Protein AF-E9D048-F1 (afdb_monomer_lite)

InterPro domains:
  IPR007528 RINT-1/Tip20 [PTHR13520] (5-234)

pLDDT: mean 80.06, std 15.04, range [32.5, 95.5]

Foldseek 3Di:
DDDDDDDDPPPCPDDPVVLVVVQDDDPVSVVVVVVVVVVVVVVVVVVVVVVVVVVVVVVVVVVVVVVVVVVVVVVVVVVVVVVVVVVVVVCVVVPPCVVVVVVVVVVVVVVVVVVVVVVVVLVVLVVVLVVLLVVLLVCLQPPVPVSLVSLVVLVVSLVVVVVVCVVVVNPPPPSSVVSVVSSVVSLVVNLVSLVVQLVVLCVVQVPPDPSGDDDPVSVVSNVVSVVSNVSSPDD

Sequence (235 aa):
MARRVTPGRRSTTPSMTEYLNENIQTVADLQSLDSLLESLQKQQELQKQQLREAEEILSKATEASKQHTETVRRRAEAFNEQQNDIDRRLVEVTQSKSSDEATRKFEASMEKLGRLEIAKGYMELLGRVNRISEDTLSVIQWSPNDALSLYSEVRALASSLVSVQVAAEGAAPHLIDYTTKLVGSLKDALQKEYSGKLRAVLEKMKWPSKELQVDDALVRQWADWFELLLRLQEP

Structure (mmCIF, N/CA/C/O backbone):
data_AF-E9D048-F1
#
_entry.id   AF-E9D048-F1
#
loop_
_atom_site.group_PDB
_atom_site.id
_atom_site.type_symbol
_atom_site.label_atom_id
_atom_site.label_alt_id
_atom_site.label_comp_id
_atom_site.label_asym_id
_atom_site.label_entity_id
_atom_site.label_seq_id
_atom_site.pdbx_PDB_ins_code
_atom_site.Cartn_x
_atom_site.Cartn_y
_atom_site.Cartn_z
_atom_site.occupancy
_atom_site.B_iso_or_equiv
_atom_site.auth_seq_id
_atom_site.auth_comp_id
_atom_site.auth_asym_id
_atom_site.auth_atom_id
_atom_site.pdbx_PDB_model_num
ATOM 1 N N . MET A 1 1 ? -55.241 -15.392 53.937 1.00 41.81 1 MET A N 1
ATOM 2 C CA . MET A 1 1 ? -55.621 -16.618 54.673 1.00 41.81 1 MET A CA 1
ATOM 3 C C . MET A 1 1 ? -54.980 -16.572 56.051 1.00 41.81 1 MET A C 1
ATOM 5 O O . MET A 1 1 ? -53.766 -16.663 56.159 1.00 41.81 1 MET A O 1
ATOM 9 N N . ALA A 1 2 ? -55.780 -16.295 57.082 1.00 37.22 2 ALA A N 1
ATOM 10 C CA . ALA A 1 2 ? -55.317 -16.036 58.442 1.00 37.22 2 ALA A CA 1
ATOM 11 C C . ALA A 1 2 ? -55.192 -17.344 59.236 1.00 37.22 2 ALA A C 1
ATOM 13 O O . ALA A 1 2 ? -56.187 -18.028 59.460 1.00 37.22 2 ALA A O 1
ATOM 14 N N . ARG A 1 3 ? -53.981 -17.679 59.691 1.00 32.84 3 ARG A N 1
ATOM 15 C CA . ARG A 1 3 ? -53.733 -18.800 60.605 1.00 32.84 3 ARG A CA 1
ATOM 16 C C . ARG A 1 3 ? -53.562 -18.227 62.014 1.00 32.84 3 ARG A C 1
ATOM 18 O O . ARG A 1 3 ? -52.459 -17.876 62.417 1.00 32.84 3 ARG A O 1
ATOM 25 N N . ARG A 1 4 ? -54.672 -18.062 62.744 1.00 32.50 4 ARG A N 1
ATOM 26 C CA . ARG A 1 4 ? -54.626 -17.764 64.184 1.00 32.50 4 ARG A CA 1
ATOM 27 C C . ARG A 1 4 ? -54.166 -19.027 64.905 1.00 32.50 4 ARG A C 1
ATOM 29 O O . ARG A 1 4 ? -54.938 -19.961 65.079 1.00 32.50 4 ARG A O 1
ATOM 36 N N . VAL A 1 5 ? -52.897 -19.050 65.290 1.00 38.25 5 VAL A N 1
ATOM 37 C CA . VAL A 1 5 ? -52.378 -19.981 66.290 1.00 38.25 5 VAL A CA 1
ATOM 38 C C . VAL A 1 5 ? -52.682 -19.356 67.647 1.00 38.25 5 VAL A C 1
ATOM 40 O O . VAL A 1 5 ? -52.004 -18.432 68.081 1.00 38.25 5 VAL A O 1
ATOM 43 N N . THR A 1 6 ? -53.753 -19.804 68.291 1.00 38.25 6 THR A N 1
ATOM 44 C CA . THR A 1 6 ? -53.982 -19.576 69.721 1.00 38.25 6 THR A CA 1
ATOM 45 C C . THR A 1 6 ? -53.236 -20.661 70.494 1.00 38.25 6 THR A C 1
ATOM 47 O O . THR A 1 6 ? -53.635 -21.824 70.387 1.00 38.25 6 THR A O 1
ATOM 50 N N . PRO A 1 7 ? -52.180 -20.355 71.268 1.00 39.16 7 PRO A N 1
ATOM 51 C CA . PRO A 1 7 ? -51.657 -21.323 72.213 1.00 39.16 7 PRO A CA 1
ATOM 52 C C . PRO A 1 7 ? -52.635 -21.408 73.389 1.00 39.16 7 PRO A C 1
ATOM 54 O O . PRO A 1 7 ? -53.020 -20.400 73.986 1.00 39.16 7 PRO A O 1
ATOM 57 N N . GLY A 1 8 ? -53.092 -22.627 73.665 1.00 38.09 8 GLY A N 1
ATOM 58 C CA . GLY A 1 8 ? -54.022 -22.924 74.740 1.00 38.09 8 GLY A CA 1
ATOM 59 C C . GLY A 1 8 ? -53.445 -22.538 76.096 1.00 38.09 8 GLY A C 1
ATOM 60 O O . GLY A 1 8 ? -52.510 -23.162 76.587 1.00 38.09 8 GLY A O 1
ATOM 61 N N . ARG A 1 9 ? -54.061 -21.550 76.746 1.00 38.31 9 ARG A N 1
ATOM 62 C CA . ARG A 1 9 ? -54.001 -21.432 78.201 1.00 38.31 9 ARG A CA 1
ATOM 63 C C . ARG A 1 9 ? -54.952 -22.470 78.789 1.00 38.31 9 ARG A C 1
ATOM 65 O O . ARG A 1 9 ? -56.149 -22.231 78.897 1.00 38.31 9 ARG A O 1
ATOM 72 N N . ARG A 1 10 ? -54.412 -23.618 79.187 1.00 41.09 10 ARG A N 1
ATOM 73 C CA . ARG A 1 10 ? -54.933 -24.346 80.348 1.00 41.09 10 ARG A CA 1
ATOM 74 C C . ARG A 1 10 ? -53.932 -24.176 81.478 1.00 41.09 10 ARG A C 1
ATOM 76 O O . ARG A 1 10 ? -53.157 -25.071 81.778 1.00 41.09 10 ARG A O 1
ATOM 83 N N . SER A 1 11 ? -53.943 -23.002 82.094 1.00 40.75 11 SER A N 1
ATOM 84 C CA . SER A 1 11 ? -53.551 -22.898 83.494 1.00 40.75 11 SER A CA 1
ATOM 85 C C . SER A 1 11 ? -54.755 -23.364 84.312 1.00 40.75 11 SER A C 1
ATOM 87 O O . SER A 1 11 ? -55.519 -22.549 84.819 1.00 40.75 11 SER A O 1
ATOM 89 N N . THR A 1 12 ? -54.994 -24.676 84.359 1.00 47.91 12 THR A N 1
ATOM 90 C CA . THR A 1 12 ? -55.884 -25.277 85.360 1.00 47.91 12 THR A CA 1
ATOM 91 C C . THR A 1 12 ? -55.147 -25.229 86.688 1.00 47.91 12 THR A C 1
ATOM 93 O O . THR A 1 12 ? -54.543 -26.202 87.124 1.00 47.91 12 THR A O 1
ATOM 96 N N . THR A 1 13 ? -55.129 -24.051 87.301 1.00 47.25 13 THR A N 1
ATOM 97 C CA . THR A 1 13 ? -54.975 -23.970 88.746 1.00 47.25 13 THR A CA 1
ATOM 98 C C . THR A 1 13 ? -56.319 -24.413 89.323 1.00 47.25 13 THR A C 1
ATOM 100 O O . THR A 1 13 ? -57.320 -23.772 88.984 1.00 47.25 13 THR A O 1
ATOM 103 N N . PRO A 1 14 ? -56.389 -25.510 90.099 1.00 55.41 14 PRO A N 1
ATOM 104 C CA . PRO A 1 14 ? -57.634 -25.916 90.7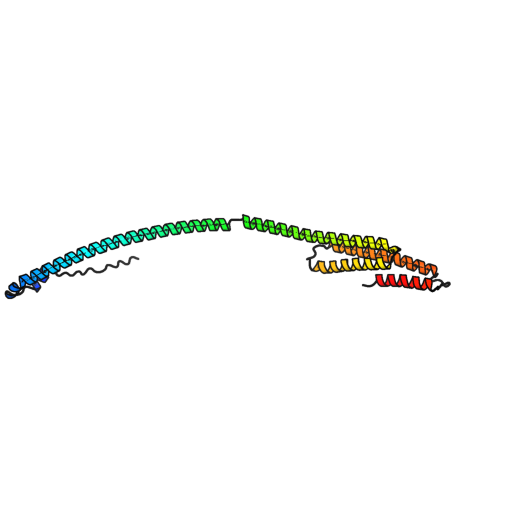46 1.00 55.41 14 PRO A CA 1
ATOM 105 C C . PRO A 1 14 ? -58.194 -24.734 91.539 1.00 55.41 14 PRO A C 1
ATOM 107 O O . PRO A 1 14 ? -57.430 -23.950 92.115 1.00 55.41 14 PRO A O 1
ATOM 110 N N . SER A 1 15 ? -59.517 -24.557 91.513 1.00 61.22 15 SER A N 1
ATOM 111 C CA . SER A 1 15 ? -60.141 -23.492 92.291 1.00 61.22 15 SER A CA 1
ATOM 112 C C . SER A 1 15 ? -59.821 -23.716 93.772 1.00 61.22 15 SER A C 1
ATOM 114 O O . SER A 1 15 ? -59.747 -24.856 94.229 1.00 61.22 15 SER A O 1
ATOM 116 N N . MET A 1 16 ? -59.608 -22.634 94.528 1.00 56.59 16 MET A N 1
ATOM 117 C CA . MET A 1 16 ? -59.277 -22.687 95.963 1.00 56.59 16 MET A CA 1
ATOM 118 C C . MET A 1 16 ? -60.220 -23.626 96.729 1.00 56.59 16 MET A C 1
ATOM 120 O O . MET A 1 16 ? -59.802 -24.366 97.611 1.00 56.59 16 MET A O 1
ATOM 124 N N . THR A 1 17 ? -61.491 -23.624 96.336 1.00 56.91 17 THR A N 1
ATOM 125 C CA . THR A 1 17 ? -62.544 -24.478 96.873 1.00 56.91 17 THR A CA 1
ATOM 126 C C . THR A 1 17 ? -62.340 -25.962 96.582 1.00 56.91 17 THR A C 1
ATOM 128 O O . THR A 1 17 ? -62.578 -26.764 97.474 1.00 56.91 17 THR A O 1
ATOM 131 N N . GLU A 1 18 ? -61.865 -26.349 95.397 1.00 62.84 18 GLU A N 1
ATOM 132 C CA . GLU A 1 18 ? -61.579 -27.759 95.083 1.00 62.84 18 GLU A CA 1
ATOM 133 C C . GLU A 1 18 ? -60.325 -28.259 95.793 1.00 62.84 18 GLU A C 1
ATOM 135 O O . GLU A 1 18 ? -60.359 -29.330 96.388 1.00 62.84 18 GLU A O 1
ATOM 140 N N . TYR A 1 19 ? -59.251 -27.464 95.828 1.00 64.50 19 TYR A N 1
ATOM 141 C CA . TYR A 1 19 ? -58.014 -27.874 96.501 1.00 64.50 19 TYR A CA 1
ATOM 142 C C . TYR A 1 19 ? -58.199 -28.024 98.019 1.00 64.50 19 TYR A C 1
ATOM 144 O O . TYR A 1 19 ? -57.669 -28.955 98.625 1.00 64.50 19 TYR A O 1
ATOM 152 N N . LEU A 1 20 ? -58.981 -27.135 98.642 1.00 62.16 20 LEU A N 1
ATOM 153 C CA . LEU A 1 20 ? -59.316 -27.228 100.067 1.00 62.16 20 LEU A CA 1
ATOM 154 C C . LEU A 1 20 ? -60.236 -28.418 100.371 1.00 62.16 20 LEU A C 1
ATOM 156 O O . LEU A 1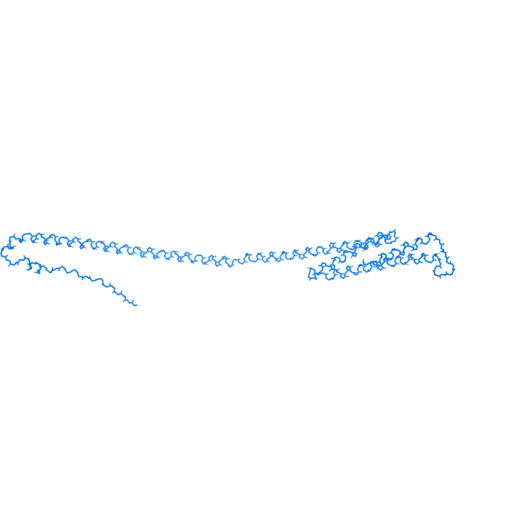 20 ? -60.091 -29.048 101.414 1.00 62.16 20 LEU A O 1
ATOM 160 N N . ASN A 1 21 ? -61.154 -28.741 99.459 1.00 68.50 21 ASN A N 1
ATOM 161 C CA . ASN A 1 21 ? -62.109 -29.835 99.627 1.00 68.50 21 ASN A CA 1
ATOM 162 C C . ASN A 1 21 ? -61.478 -31.221 99.399 1.00 68.50 21 ASN A C 1
ATOM 164 O O . ASN A 1 21 ? -61.910 -32.207 99.991 1.00 68.50 21 ASN A O 1
ATOM 168 N N . GLU A 1 22 ? -60.439 -31.309 98.568 1.00 65.06 22 GLU A N 1
ATOM 169 C CA . GLU A 1 22 ? -59.695 -32.556 98.360 1.00 65.06 22 GLU A CA 1
ATOM 170 C C . GLU A 1 22 ? -58.745 -32.892 99.519 1.00 65.06 22 GLU A C 1
ATOM 172 O O . GLU A 1 22 ? -58.486 -34.068 99.758 1.00 65.06 22 GLU A O 1
ATOM 177 N N . ASN A 1 23 ? -58.255 -31.894 100.266 1.00 60.66 23 ASN A N 1
ATOM 178 C CA . ASN A 1 23 ? -57.208 -32.092 101.277 1.00 60.66 23 ASN A CA 1
ATOM 179 C C . ASN A 1 23 ? -57.689 -32.079 102.743 1.00 60.66 23 ASN A C 1
ATOM 181 O O . ASN A 1 23 ? -56.880 -32.312 103.637 1.00 60.66 23 ASN A O 1
ATOM 185 N N . ILE A 1 24 ? -58.970 -31.809 103.023 1.00 59.44 24 ILE A N 1
ATOM 186 C CA . ILE A 1 24 ? -59.522 -31.816 104.390 1.00 59.44 24 ILE A CA 1
ATOM 187 C C . ILE A 1 24 ? -60.772 -32.701 104.407 1.00 59.44 24 ILE A C 1
ATOM 189 O O . ILE A 1 24 ? -61.856 -32.246 104.046 1.00 59.44 24 ILE A O 1
ATOM 193 N N . GLN A 1 25 ? -60.635 -33.968 104.816 1.00 62.75 25 GLN A N 1
ATOM 194 C CA . GLN A 1 25 ? -61.756 -34.923 104.846 1.00 62.75 25 GLN A CA 1
ATOM 195 C C . GLN A 1 25 ? -62.060 -35.476 106.251 1.00 62.75 25 GLN A C 1
ATOM 197 O O . GLN A 1 25 ? -63.167 -35.968 106.475 1.00 62.75 25 GLN A O 1
ATOM 202 N N . THR A 1 26 ? -61.152 -35.359 107.232 1.00 55.16 26 THR A N 1
ATOM 203 C CA . THR A 1 26 ? -61.355 -35.862 108.607 1.00 55.16 26 THR A CA 1
ATOM 204 C C . THR A 1 26 ? -60.794 -34.936 109.705 1.00 55.16 26 THR A C 1
ATOM 206 O O . THR A 1 26 ? -59.956 -34.076 109.457 1.00 55.16 26 THR A O 1
ATOM 209 N N . VAL A 1 27 ? -61.233 -35.114 110.964 1.00 51.94 27 VAL A N 1
ATOM 210 C CA . VAL A 1 27 ? -60.814 -34.304 112.140 1.00 51.94 27 VAL A CA 1
ATOM 211 C C . VAL A 1 27 ? -59.310 -34.441 112.458 1.00 51.94 27 VAL A C 1
ATOM 213 O O . VAL A 1 27 ? -58.738 -33.554 113.085 1.00 51.94 27 VAL A O 1
ATOM 216 N N . ALA A 1 28 ? -58.646 -35.507 111.994 1.00 55.38 28 ALA A N 1
ATOM 217 C CA . ALA A 1 28 ? -57.193 -35.686 112.100 1.00 55.38 28 ALA A CA 1
ATOM 218 C C . ALA A 1 28 ? -56.407 -34.799 111.108 1.00 55.38 28 ALA A C 1
ATOM 220 O O . ALA A 1 28 ? -55.306 -34.356 111.430 1.00 55.38 28 ALA A O 1
ATOM 221 N N . ASP A 1 29 ? -57.000 -34.449 109.961 1.00 55.06 29 ASP A N 1
ATOM 222 C CA . ASP A 1 29 ? -56.393 -33.560 108.956 1.00 55.06 29 ASP A CA 1
ATOM 223 C C . ASP A 1 29 ? -56.322 -32.103 109.442 1.00 55.06 29 ASP A C 1
ATOM 225 O O . ASP A 1 29 ? -55.504 -31.318 108.961 1.00 55.06 29 ASP A O 1
ATOM 229 N N . LEU A 1 30 ? -57.105 -31.749 110.469 1.00 54.12 30 LEU A N 1
ATOM 230 C CA . LEU A 1 30 ? -57.030 -30.452 111.150 1.00 54.12 30 LEU A CA 1
ATOM 231 C C . LEU A 1 30 ? -55.676 -30.228 111.851 1.00 54.12 30 LEU A C 1
ATOM 233 O O . LEU A 1 30 ? -55.301 -29.081 112.069 1.00 54.12 30 LEU A O 1
ATOM 237 N N . GLN A 1 31 ? -54.918 -31.289 112.166 1.00 57.78 31 GLN A N 1
ATOM 238 C CA . GLN A 1 31 ? -53.536 -31.166 112.660 1.00 57.78 31 GLN A CA 1
ATOM 239 C C . GLN A 1 31 ? -52.521 -30.869 111.539 1.00 57.78 31 GLN A C 1
ATOM 241 O O . GLN A 1 31 ? -51.418 -30.412 111.820 1.00 57.78 31 GLN A O 1
ATOM 246 N N . SER A 1 32 ? -52.893 -31.094 110.273 1.00 59.78 32 SER A N 1
ATOM 247 C CA . SER A 1 32 ? -52.102 -30.758 109.074 1.00 59.78 32 SER A CA 1
ATOM 248 C C . SER A 1 32 ? -52.551 -29.460 108.390 1.00 59.78 32 SER A C 1
ATOM 250 O O . SER A 1 32 ? -52.022 -29.077 107.350 1.00 59.78 32 SER A O 1
ATOM 252 N N . LEU A 1 33 ? -53.525 -28.757 108.972 1.00 65.75 33 LEU A N 1
ATOM 253 C CA . LEU A 1 33 ? -54.103 -27.549 108.386 1.00 65.75 33 LEU A CA 1
ATOM 254 C C . LEU A 1 33 ? -53.066 -26.429 108.249 1.00 65.75 33 LEU A C 1
ATOM 256 O O . LEU A 1 33 ? -53.058 -25.723 107.243 1.00 65.75 33 LEU A O 1
ATOM 260 N N . ASP A 1 34 ? -52.164 -26.317 109.226 1.00 67.75 34 ASP A N 1
ATOM 261 C CA . ASP A 1 34 ? -51.074 -25.340 109.215 1.00 67.75 34 ASP A CA 1
ATOM 262 C C . ASP A 1 34 ? -50.066 -25.624 108.094 1.00 67.75 34 ASP A C 1
ATOM 264 O O . ASP A 1 34 ? -49.669 -24.704 107.380 1.00 67.75 34 ASP A O 1
ATOM 268 N N . SER A 1 35 ? -49.702 -26.892 107.862 1.00 71.25 35 SER A N 1
ATOM 269 C CA . SER A 1 35 ? -48.789 -27.258 106.771 1.00 71.25 35 SER A CA 1
ATOM 270 C C . SER A 1 35 ? -49.447 -27.113 105.396 1.00 71.25 35 SER A C 1
ATOM 272 O O . SER A 1 35 ? -48.785 -26.709 104.435 1.00 71.25 35 SER A O 1
ATOM 274 N N . LEU A 1 36 ? -50.758 -27.360 105.292 1.00 73.38 36 LEU A N 1
ATOM 275 C CA . LEU A 1 36 ? -51.516 -27.125 104.066 1.00 73.38 36 LEU A CA 1
ATOM 276 C C . LEU A 1 36 ? -51.625 -25.627 103.752 1.00 73.38 36 LEU A C 1
ATOM 278 O O . LEU A 1 36 ? -51.369 -25.227 102.616 1.00 73.38 36 LEU A O 1
ATOM 282 N N . LEU A 1 37 ? -51.938 -24.796 104.751 1.00 75.00 37 LEU A N 1
ATOM 283 C CA . LEU A 1 37 ? -51.947 -23.333 104.640 1.00 75.00 37 LEU A CA 1
ATOM 284 C C . LEU A 1 37 ? -50.573 -22.789 104.247 1.00 75.00 37 LEU A C 1
ATOM 286 O O . LEU A 1 37 ? -50.490 -21.943 103.357 1.00 75.00 37 LEU A O 1
ATOM 290 N N . GLU A 1 38 ? -49.501 -23.309 104.844 1.00 79.62 38 GLU A N 1
ATOM 291 C CA . GLU A 1 38 ? -48.133 -22.926 104.498 1.00 79.62 38 GLU A CA 1
ATOM 292 C C . GLU A 1 38 ? -47.786 -23.323 103.051 1.00 79.62 38 GLU A C 1
ATOM 294 O O . GLU A 1 38 ? -47.181 -22.540 102.314 1.00 79.62 38 GLU A O 1
ATOM 299 N N . SER A 1 39 ? -48.212 -24.508 102.598 1.00 78.44 39 SER A N 1
ATOM 300 C CA . SER A 1 39 ? -48.017 -24.954 101.211 1.00 78.44 39 SER A CA 1
ATOM 301 C C . SER A 1 39 ? -48.793 -24.095 100.206 1.00 78.44 39 SER A C 1
ATOM 303 O O . SER A 1 39 ? -48.243 -23.706 99.174 1.00 78.44 39 SER A O 1
ATOM 305 N N . LEU A 1 40 ? -50.031 -23.714 100.540 1.00 79.94 40 LEU A N 1
ATOM 306 C CA . LEU A 1 40 ? -50.877 -22.843 99.726 1.00 79.94 40 LEU A CA 1
ATOM 307 C C . LEU A 1 40 ? -50.307 -21.429 99.647 1.00 79.94 40 LEU A C 1
ATOM 309 O O . LEU A 1 40 ? -50.275 -20.843 98.568 1.00 79.94 40 LEU A O 1
ATOM 313 N N . GLN A 1 41 ? -49.809 -20.893 100.762 1.00 79.69 41 GLN A N 1
ATOM 314 C CA . GLN A 1 41 ? -49.130 -19.599 100.786 1.00 79.69 41 GLN A CA 1
ATOM 315 C C . GLN A 1 41 ? -47.856 -19.624 99.938 1.00 79.69 41 GLN A C 1
ATOM 317 O O . GLN A 1 41 ? -47.655 -18.726 99.121 1.00 79.69 41 GLN A O 1
ATOM 322 N N . LYS A 1 42 ? -47.034 -20.677 100.051 1.00 83.81 42 LYS A N 1
ATOM 323 C CA . LYS A 1 42 ? -45.844 -20.859 99.201 1.00 83.81 42 LYS A CA 1
ATOM 324 C C . LYS A 1 42 ? -46.212 -20.958 97.721 1.00 83.81 42 LYS A C 1
ATOM 326 O O . LYS A 1 42 ? -45.564 -20.330 96.887 1.00 83.81 42 LYS A O 1
ATOM 331 N N . GLN A 1 43 ? -47.269 -21.695 97.385 1.00 83.06 43 GLN A N 1
ATOM 332 C CA . GLN A 1 43 ? -47.736 -21.841 96.007 1.00 83.06 43 GLN A CA 1
ATOM 333 C C . GLN A 1 43 ? -48.312 -20.534 95.449 1.00 83.06 43 GLN A C 1
ATOM 335 O O . GLN A 1 43 ? -48.047 -20.185 94.297 1.00 83.06 43 GLN A O 1
ATOM 340 N N . GLN A 1 44 ? -49.063 -19.787 96.256 1.00 83.88 44 GLN A N 1
ATOM 341 C CA . GLN A 1 44 ? -49.597 -18.487 95.871 1.00 83.88 44 GLN A CA 1
ATOM 342 C C . GLN A 1 44 ? -48.471 -17.473 95.642 1.00 83.88 44 GLN A C 1
ATOM 344 O O . GLN A 1 44 ? -48.520 -16.708 94.678 1.00 83.88 44 GLN A O 1
ATOM 349 N N . GLU A 1 45 ? -47.446 -17.475 96.494 1.00 87.00 45 GLU A N 1
ATOM 350 C CA . GLU A 1 45 ? -46.304 -16.577 96.340 1.00 87.00 45 GLU A CA 1
ATOM 351 C C . GLU A 1 45 ? -45.473 -16.932 95.099 1.00 87.00 45 GLU A C 1
ATOM 353 O O . GLU A 1 45 ? -45.119 -16.044 94.321 1.00 87.00 45 GLU A O 1
ATOM 358 N N . LEU A 1 46 ? -45.281 -18.228 94.828 1.00 89.56 46 LEU A N 1
ATOM 359 C CA . LEU A 1 46 ? -44.632 -18.713 93.610 1.00 89.56 46 LEU A CA 1
ATOM 360 C C . LEU A 1 46 ? -45.402 -18.310 92.344 1.00 89.56 46 LEU A C 1
ATOM 362 O O . LEU A 1 46 ? -44.800 -17.836 91.383 1.00 89.56 46 LEU A O 1
ATOM 366 N N . GLN A 1 47 ? -46.730 -18.449 92.327 1.00 85.69 47 GLN A N 1
ATOM 367 C CA . GLN A 1 47 ? -47.541 -18.050 91.171 1.00 85.69 47 GLN A CA 1
ATOM 368 C C . GLN A 1 47 ? -47.517 -16.539 90.943 1.00 85.69 47 GLN A C 1
ATOM 370 O O . GLN A 1 47 ? -47.419 -16.094 89.800 1.00 85.69 47 GLN A O 1
ATOM 375 N N . LYS A 1 48 ? -47.560 -15.735 92.014 1.00 88.44 48 LYS A N 1
ATOM 376 C CA . LYS A 1 48 ? -47.391 -14.279 91.907 1.00 88.44 48 LYS A CA 1
ATOM 377 C C . LYS A 1 48 ? -46.021 -13.926 91.339 1.00 88.44 48 LYS A C 1
ATOM 379 O O . LYS A 1 48 ? -45.927 -13.030 90.505 1.00 88.44 48 LYS A O 1
ATOM 384 N N . GLN A 1 49 ? -44.971 -14.628 91.762 1.00 91.50 49 GLN A N 1
ATOM 385 C CA . GLN A 1 49 ? -43.630 -14.433 91.225 1.00 91.50 49 GLN A CA 1
ATOM 386 C C . GLN A 1 49 ? -43.554 -14.791 89.736 1.00 91.50 49 GLN A C 1
ATOM 388 O O . GLN A 1 49 ? -43.093 -13.972 88.946 1.00 91.50 49 GLN A O 1
ATOM 393 N N . GLN A 1 50 ? -44.085 -15.946 89.333 1.00 90.19 50 GLN A N 1
ATOM 394 C CA . GLN A 1 50 ? -44.120 -16.367 87.930 1.00 90.19 50 GLN A CA 1
ATOM 395 C C . GLN A 1 50 ? -44.925 -15.410 87.045 1.00 90.19 50 GLN A C 1
ATOM 397 O O . GLN A 1 50 ? -44.551 -15.175 85.897 1.00 90.19 50 GLN A O 1
ATOM 402 N N . LEU A 1 51 ? -46.017 -14.836 87.561 1.00 93.31 51 LEU A N 1
ATOM 403 C CA . LEU A 1 51 ? -46.807 -13.852 86.823 1.00 93.31 51 LEU A CA 1
ATOM 404 C C . LEU A 1 51 ? -46.006 -12.563 86.589 1.00 93.31 51 LEU A C 1
ATOM 406 O O . LEU A 1 51 ? -45.964 -12.079 85.461 1.00 93.31 51 LEU A O 1
ATOM 410 N N . ARG A 1 52 ? -45.312 -12.066 87.624 1.00 93.44 52 ARG A N 1
ATOM 411 C CA . ARG A 1 52 ? -44.423 -10.897 87.518 1.00 93.44 52 ARG A CA 1
ATOM 412 C C . ARG A 1 52 ? -43.296 -11.137 86.513 1.00 93.44 52 ARG A C 1
ATOM 414 O O . ARG A 1 52 ? -43.055 -10.298 85.652 1.00 93.44 52 ARG A O 1
ATOM 421 N N . GLU A 1 53 ? -42.647 -12.297 86.582 1.00 93.38 53 GLU A N 1
ATOM 422 C CA . GLU A 1 53 ? -41.580 -12.672 85.646 1.00 93.38 53 GLU A CA 1
ATOM 423 C C . GLU A 1 53 ? -42.106 -12.788 84.206 1.00 93.38 53 GLU A C 1
ATOM 425 O O . GLU A 1 53 ? -41.477 -12.289 83.273 1.00 93.38 53 GLU A O 1
ATOM 430 N N . ALA A 1 54 ? -43.285 -13.383 84.002 1.00 91.25 54 ALA A N 1
ATOM 431 C CA . ALA A 1 54 ? -43.900 -13.494 82.680 1.00 91.25 54 ALA A CA 1
ATOM 432 C C . ALA A 1 54 ? -44.300 -12.127 82.096 1.00 91.25 54 ALA A C 1
ATOM 434 O O . ALA A 1 54 ? -44.124 -11.903 80.897 1.00 91.25 54 ALA A O 1
ATOM 435 N N . GLU A 1 55 ? -44.813 -11.210 82.920 1.00 92.50 55 GLU A N 1
ATOM 436 C CA . GLU A 1 55 ? -45.121 -9.832 82.519 1.00 92.50 55 GLU A CA 1
ATOM 437 C C . GLU A 1 55 ? -43.854 -9.062 82.131 1.00 92.50 55 GLU A C 1
ATOM 439 O O . GLU A 1 55 ? -43.830 -8.378 81.104 1.00 92.50 55 GLU A O 1
ATOM 444 N N . GLU A 1 56 ? -42.773 -9.226 82.895 1.00 95.38 56 GLU A N 1
ATOM 445 C CA . GLU A 1 56 ? -41.488 -8.600 82.600 1.00 95.38 56 GLU A CA 1
ATOM 446 C C . GLU A 1 56 ? -40.874 -9.144 81.300 1.00 95.38 56 GLU A C 1
ATOM 448 O O . GLU A 1 56 ? -40.425 -8.369 80.449 1.00 95.38 56 GLU A O 1
ATOM 453 N N . ILE A 1 57 ? -40.905 -10.467 81.100 1.00 94.62 57 ILE A N 1
ATOM 454 C CA . ILE A 1 57 ? -40.438 -11.118 79.869 1.00 94.62 57 ILE A CA 1
ATOM 455 C C . ILE A 1 57 ? -41.267 -10.656 78.669 1.00 94.62 57 ILE A C 1
ATOM 457 O O . ILE A 1 57 ? -40.697 -10.329 77.627 1.00 94.62 57 ILE A O 1
ATOM 461 N N . LEU A 1 58 ? -42.595 -10.589 78.799 1.00 94.12 58 LEU A N 1
ATOM 462 C CA . LEU A 1 58 ? -43.475 -10.132 77.724 1.00 94.12 58 LEU A CA 1
ATOM 463 C C . LEU A 1 58 ? -43.201 -8.669 77.360 1.00 94.12 58 LEU A C 1
ATOM 465 O O . LEU A 1 58 ? -43.135 -8.337 76.174 1.00 94.12 58 LEU A O 1
ATOM 469 N N . SER A 1 59 ? -43.008 -7.807 78.359 1.00 94.94 59 SER A N 1
ATOM 470 C CA . SER A 1 59 ? -42.656 -6.400 78.156 1.00 94.94 59 SER A CA 1
ATOM 471 C C . SER A 1 59 ? -41.324 -6.266 77.411 1.00 94.94 59 SER A C 1
ATOM 473 O O . SER A 1 59 ? -41.265 -5.639 76.351 1.00 94.94 59 SER A O 1
ATOM 475 N N . LYS A 1 60 ? -40.279 -6.962 77.882 1.00 95.25 60 LYS A N 1
ATOM 476 C CA . LYS A 1 60 ? -38.953 -6.990 77.242 1.00 95.25 60 LYS A CA 1
ATOM 477 C C . LYS A 1 60 ? -39.006 -7.530 75.812 1.00 95.25 60 LYS A C 1
ATOM 479 O O . LYS A 1 60 ? -38.405 -6.942 74.917 1.00 95.25 60 LYS A O 1
ATOM 484 N N . ALA A 1 61 ? -39.745 -8.613 75.571 1.00 93.75 61 ALA A N 1
ATOM 485 C CA . ALA A 1 61 ? -39.901 -9.197 74.239 1.00 93.75 61 ALA A CA 1
ATOM 486 C C . ALA A 1 61 ? -40.666 -8.266 73.284 1.00 93.75 61 ALA A C 1
ATOM 488 O O . ALA A 1 61 ? -40.306 -8.147 72.112 1.00 93.75 61 ALA A O 1
ATOM 489 N N . THR A 1 62 ? -41.693 -7.575 73.785 1.00 93.25 62 THR A N 1
ATOM 490 C CA . THR A 1 62 ? -42.469 -6.603 73.002 1.00 93.25 62 THR A CA 1
ATOM 491 C C . THR A 1 62 ? -41.606 -5.407 72.612 1.00 93.25 62 THR A C 1
ATOM 493 O O . THR A 1 62 ? -41.628 -4.983 71.457 1.00 93.25 62 THR A O 1
ATOM 496 N N . GLU A 1 63 ? -40.811 -4.890 73.548 1.00 95.50 63 GLU A N 1
ATOM 497 C CA . GLU A 1 63 ? -39.900 -3.777 73.291 1.00 95.50 63 GLU A CA 1
ATOM 498 C C . GLU A 1 63 ? -38.792 -4.170 72.305 1.00 95.50 63 GLU A C 1
ATOM 500 O O . GLU A 1 63 ? -38.587 -3.493 71.297 1.00 95.50 63 GLU A O 1
ATOM 505 N N . ALA A 1 64 ? -38.159 -5.330 72.505 1.00 94.25 64 ALA A N 1
ATOM 506 C CA . ALA A 1 64 ? -37.165 -5.861 71.575 1.00 94.25 64 ALA A CA 1
ATOM 507 C C . ALA A 1 64 ? -37.743 -6.078 70.163 1.00 94.25 64 ALA A C 1
ATOM 509 O O . ALA A 1 64 ? -37.079 -5.790 69.168 1.00 94.25 64 ALA A O 1
ATOM 510 N N . SER A 1 65 ? -38.995 -6.538 70.053 1.00 92.62 65 SER A N 1
ATOM 511 C CA . SER A 1 65 ? -39.680 -6.718 68.768 1.00 92.62 65 SER A CA 1
ATOM 512 C C . SER A 1 65 ? -39.939 -5.389 68.050 1.00 92.62 65 SER A C 1
ATOM 514 O O . SER A 1 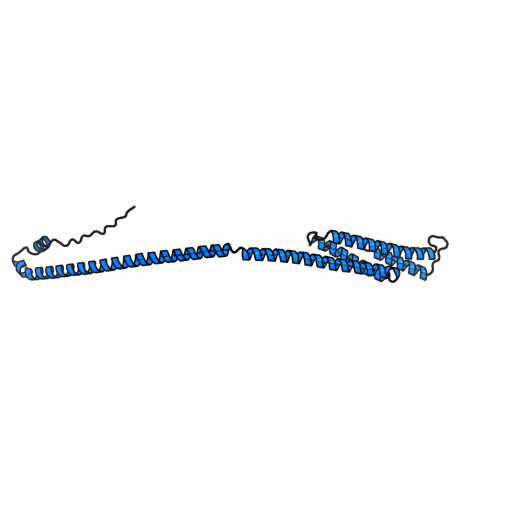65 ? -39.700 -5.287 66.841 1.00 92.62 65 SER A O 1
ATOM 516 N N . LYS A 1 66 ? -40.372 -4.351 68.780 1.00 94.31 66 LYS A N 1
ATOM 517 C CA . LYS A 1 66 ? -40.552 -2.999 68.227 1.00 94.31 66 LYS A CA 1
ATOM 518 C C . LYS A 1 66 ? -39.231 -2.428 67.729 1.00 94.31 66 LYS A C 1
ATOM 520 O O . LYS A 1 66 ? -39.146 -2.024 66.570 1.00 94.31 66 LYS A O 1
ATOM 525 N N . GLN A 1 67 ? -38.189 -2.485 68.558 1.00 95.25 67 GLN A N 1
ATOM 526 C CA . GLN A 1 67 ? -36.851 -2.023 68.191 1.00 95.25 67 GLN A CA 1
ATOM 527 C C . GLN A 1 67 ? -36.321 -2.770 66.966 1.00 95.25 67 GLN A C 1
ATOM 529 O O . GLN A 1 67 ? -35.833 -2.151 66.021 1.00 95.25 67 GLN A O 1
ATOM 534 N N . HIS A 1 68 ? -36.480 -4.094 66.922 1.00 94.00 68 HIS A N 1
ATOM 535 C CA . HIS A 1 68 ? -36.072 -4.881 65.766 1.00 94.00 68 HIS A CA 1
ATOM 536 C C . HIS A 1 68 ? -36.811 -4.444 64.494 1.00 94.00 68 HIS A C 1
ATOM 538 O O . HIS A 1 68 ? -36.174 -4.179 63.475 1.00 94.00 68 HIS A O 1
ATOM 544 N N . THR A 1 69 ? -38.130 -4.271 64.567 1.00 93.38 69 THR A N 1
ATOM 545 C CA . THR A 1 69 ? -38.949 -3.810 63.435 1.00 93.38 69 THR A CA 1
ATOM 546 C C . THR A 1 69 ? -38.496 -2.439 62.932 1.00 93.38 69 THR A C 1
ATOM 548 O O . THR A 1 69 ? -38.338 -2.246 61.726 1.00 93.38 69 THR A O 1
ATOM 551 N N . GLU A 1 70 ? -38.207 -1.500 63.835 1.00 94.88 70 GLU A N 1
ATOM 552 C CA . GLU A 1 70 ? -37.672 -0.190 63.459 1.00 94.88 70 GLU A CA 1
ATOM 553 C C . GLU A 1 70 ? -36.296 -0.286 62.799 1.00 94.88 70 GLU A C 1
ATOM 555 O O . GLU A 1 70 ? -36.058 0.372 61.784 1.00 94.88 70 GLU A O 1
ATOM 560 N N . THR A 1 71 ? -35.391 -1.112 63.331 1.00 94.75 71 THR A N 1
ATOM 561 C CA . THR A 1 71 ? -34.057 -1.281 62.734 1.00 94.75 71 THR A CA 1
ATOM 562 C C . THR A 1 71 ? -34.126 -1.897 61.341 1.00 94.75 71 THR A C 1
ATOM 564 O O . THR A 1 71 ? -33.422 -1.440 60.441 1.00 94.75 71 THR A O 1
ATOM 567 N N . VAL A 1 72 ? -34.999 -2.887 61.131 1.00 95.12 72 VAL A N 1
ATOM 568 C CA . VAL A 1 72 ? -35.222 -3.502 59.817 1.00 95.12 72 VAL A CA 1
ATOM 569 C C . VAL A 1 72 ? -35.810 -2.480 58.846 1.00 95.12 72 VAL A C 1
ATOM 571 O O . VAL A 1 72 ? -35.322 -2.373 57.723 1.00 95.12 72 VAL A O 1
ATOM 574 N N . ARG A 1 73 ? -36.782 -1.670 59.287 1.00 94.31 73 ARG A N 1
ATOM 575 C CA . ARG A 1 73 ? -37.371 -0.595 58.476 1.00 94.31 73 ARG A CA 1
ATOM 576 C C . ARG A 1 73 ? -36.316 0.413 58.018 1.00 94.31 73 ARG A C 1
ATOM 578 O O . ARG A 1 73 ? -36.210 0.668 56.825 1.00 94.31 73 ARG A O 1
ATOM 585 N N . ARG A 1 74 ? -35.485 0.914 58.939 1.00 95.31 74 ARG A N 1
ATOM 586 C CA . ARG A 1 74 ? -34.406 1.867 58.611 1.00 95.31 74 ARG A CA 1
ATOM 587 C C . ARG A 1 74 ? -33.375 1.268 57.656 1.00 95.31 74 ARG A C 1
ATOM 589 O O . ARG A 1 74 ? -32.903 1.950 56.755 1.00 95.31 74 ARG A O 1
ATOM 596 N N . ARG A 1 75 ? -33.025 -0.012 57.830 1.00 92.62 75 ARG A N 1
ATOM 597 C CA . ARG A 1 75 ? -32.113 -0.714 56.911 1.00 92.62 75 ARG A CA 1
ATOM 598 C C . ARG A 1 75 ? -32.709 -0.862 55.514 1.00 92.62 75 ARG A C 1
ATOM 600 O O . ARG A 1 75 ? -31.979 -0.703 54.543 1.00 92.62 75 ARG A O 1
ATOM 607 N N . ALA A 1 76 ? -34.006 -1.144 55.412 1.00 92.12 76 ALA A N 1
ATOM 608 C CA . ALA A 1 76 ? -34.694 -1.225 54.128 1.00 92.12 76 ALA A CA 1
ATOM 609 C C . ALA A 1 76 ? -34.731 0.138 53.417 1.00 92.12 76 ALA A C 1
ATOM 611 O O . ALA A 1 76 ? -34.451 0.201 52.225 1.00 92.12 76 ALA A O 1
ATOM 612 N N . GLU A 1 77 ? -35.008 1.221 54.148 1.00 95.44 77 GLU A N 1
ATOM 613 C CA . GLU A 1 77 ? -34.975 2.591 53.613 1.00 95.44 77 GLU A CA 1
ATOM 614 C C . GLU A 1 77 ? -33.575 2.959 53.101 1.00 95.44 77 GLU A C 1
ATOM 616 O O . GLU A 1 77 ? -33.432 3.336 51.941 1.00 95.44 77 GLU A O 1
ATOM 621 N N . ALA A 1 78 ? -32.537 2.744 53.915 1.00 94.25 78 ALA A N 1
ATOM 622 C CA . ALA A 1 78 ? -31.153 3.022 53.530 1.00 94.25 78 ALA A CA 1
ATOM 623 C C . ALA A 1 78 ? -30.695 2.190 52.318 1.00 94.25 78 ALA A C 1
ATOM 625 O O . ALA A 1 78 ? -30.012 2.701 51.433 1.00 94.25 78 ALA A O 1
ATOM 626 N N . PHE A 1 79 ? -31.087 0.914 52.248 1.00 92.94 79 PHE A N 1
ATOM 627 C CA . PHE A 1 79 ? -30.799 0.074 51.086 1.00 92.94 79 PHE A CA 1
ATOM 628 C C . PHE A 1 79 ? -31.478 0.614 49.823 1.00 92.94 79 PHE A C 1
ATOM 630 O O . PHE A 1 79 ? -30.860 0.652 48.764 1.00 92.94 79 PHE A O 1
ATOM 637 N N . ASN A 1 80 ? -32.729 1.065 49.931 1.00 93.38 80 ASN A N 1
ATOM 638 C CA . ASN A 1 80 ? -33.473 1.599 48.795 1.00 93.38 80 ASN A CA 1
ATOM 639 C C . ASN A 1 80 ? -32.871 2.921 48.285 1.00 93.38 80 ASN A C 1
ATOM 641 O O . ASN A 1 80 ? -32.767 3.135 47.081 1.00 93.38 80 ASN A O 1
ATOM 645 N N . GLU A 1 81 ? -32.411 3.787 49.190 1.00 95.19 81 GLU A N 1
ATOM 646 C CA . GLU A 1 81 ? -31.665 5.001 48.834 1.00 95.19 81 GLU A CA 1
ATOM 647 C C . GLU A 1 81 ? -30.351 4.677 48.112 1.00 95.19 81 GLU A C 1
ATOM 649 O O . GLU A 1 81 ? -30.043 5.292 47.090 1.00 95.19 81 GLU A O 1
ATOM 654 N N . GLN A 1 82 ? -29.604 3.680 48.596 1.00 92.81 82 GLN A N 1
ATOM 655 C CA . GLN A 1 82 ? -28.373 3.226 47.945 1.00 92.81 82 GLN A CA 1
ATOM 656 C C . GLN A 1 82 ? -28.628 2.648 46.552 1.00 92.81 82 GLN A C 1
ATOM 658 O O . GLN A 1 82 ? -27.873 2.950 45.632 1.00 92.81 82 GLN A O 1
ATOM 663 N N . GLN A 1 83 ? -29.686 1.851 46.375 1.00 91.81 83 GLN A N 1
ATOM 664 C CA . GLN A 1 83 ? -30.051 1.320 45.059 1.00 91.81 83 GLN A CA 1
ATOM 665 C C . GLN A 1 83 ? -30.386 2.442 44.075 1.00 91.81 83 GLN A C 1
ATOM 667 O O . GLN A 1 83 ? -29.854 2.462 42.971 1.00 91.81 83 GLN A O 1
ATOM 672 N N . ASN A 1 84 ? -31.165 3.439 44.503 1.00 92.81 84 ASN A N 1
ATOM 673 C CA . ASN A 1 84 ? -31.495 4.583 43.653 1.00 92.81 84 ASN A CA 1
ATOM 674 C C . ASN A 1 84 ? -30.253 5.400 43.245 1.00 92.81 84 ASN A C 1
ATOM 676 O O . ASN A 1 84 ? -30.185 5.894 42.118 1.00 92.81 84 ASN A O 1
ATOM 680 N N . ASP A 1 85 ? -29.265 5.553 44.135 1.00 92.56 85 ASP A N 1
ATOM 681 C CA . ASP A 1 85 ? -27.995 6.207 43.789 1.00 92.56 85 ASP A CA 1
ATOM 682 C C . ASP A 1 85 ? -27.188 5.393 42.768 1.00 92.56 85 ASP A C 1
ATOM 684 O O . ASP A 1 85 ? -26.682 5.955 41.791 1.00 92.56 85 ASP A O 1
ATOM 688 N N . ILE A 1 86 ? -27.101 4.072 42.965 1.00 87.56 86 ILE A N 1
ATOM 689 C CA . ILE A 1 86 ? -26.419 3.159 42.042 1.00 87.56 86 ILE A CA 1
ATOM 690 C C . ILE A 1 86 ? -27.076 3.216 40.662 1.00 87.56 86 ILE A C 1
ATOM 692 O O . ILE A 1 86 ? -26.368 3.399 39.673 1.00 87.56 86 ILE A O 1
ATOM 696 N N . ASP A 1 87 ? -28.404 3.130 40.591 1.00 86.69 87 ASP A N 1
ATOM 697 C CA . ASP A 1 87 ? -29.152 3.171 39.333 1.00 86.69 87 ASP A CA 1
ATOM 698 C C . ASP A 1 87 ? -28.942 4.496 38.593 1.00 86.69 87 ASP A C 1
ATOM 700 O O . ASP A 1 87 ? -28.666 4.503 37.390 1.00 86.69 87 ASP A O 1
ATOM 704 N N . ARG A 1 88 ? -28.979 5.632 39.305 1.00 85.44 88 ARG A N 1
ATOM 705 C CA . ARG A 1 88 ? -28.681 6.946 38.715 1.00 85.44 88 ARG A CA 1
ATOM 706 C C . ARG A 1 88 ? -27.274 6.988 38.120 1.00 85.44 88 ARG A C 1
ATOM 708 O O . ARG A 1 88 ? -27.101 7.406 36.976 1.00 85.44 88 ARG A O 1
ATOM 715 N N . ARG A 1 89 ? -26.271 6.529 38.871 1.00 82.12 89 ARG A N 1
ATOM 716 C CA . ARG A 1 89 ? -24.873 6.515 38.414 1.00 82.12 89 ARG A CA 1
ATOM 717 C C . ARG A 1 89 ? -24.660 5.547 37.255 1.00 82.12 89 ARG A C 1
ATOM 719 O O . ARG A 1 89 ? -23.877 5.843 36.358 1.00 82.12 89 ARG A O 1
ATOM 726 N N . LEU A 1 90 ? -25.360 4.414 37.240 1.00 79.38 90 LEU A N 1
ATOM 727 C CA . LEU A 1 90 ? -25.325 3.461 36.134 1.00 79.38 90 LEU A CA 1
ATOM 728 C C . LEU A 1 90 ? -25.829 4.116 34.844 1.00 79.38 90 LEU A C 1
ATOM 730 O O . LEU A 1 90 ? -25.178 3.986 33.807 1.00 79.38 90 LEU A O 1
ATOM 734 N N . VAL A 1 91 ? -26.942 4.854 34.918 1.00 77.06 91 VAL A N 1
ATOM 735 C CA . VAL A 1 91 ? -27.502 5.614 33.791 1.00 77.06 91 VAL A CA 1
ATOM 736 C C . VAL A 1 91 ? -26.533 6.701 33.322 1.00 77.06 91 VAL A C 1
ATOM 738 O O . VAL A 1 91 ? -26.288 6.809 32.126 1.00 77.06 91 VAL A O 1
ATOM 741 N N . GLU A 1 92 ? -25.924 7.463 34.231 1.00 75.00 92 GLU A N 1
ATOM 742 C CA . GLU A 1 92 ? -24.926 8.487 33.878 1.00 75.00 92 GLU A CA 1
ATOM 743 C C . GLU A 1 92 ? -23.692 7.890 33.181 1.00 75.00 92 GLU A C 1
ATOM 745 O O . GLU A 1 92 ? -23.229 8.423 32.172 1.00 75.00 92 GLU A O 1
ATOM 750 N N . VAL A 1 93 ? -23.185 6.753 33.672 1.00 70.56 93 VAL A N 1
ATOM 751 C CA . VAL A 1 93 ? -22.031 6.058 33.079 1.00 70.56 93 VAL A CA 1
ATOM 752 C C . VAL A 1 93 ? -22.378 5.479 31.707 1.00 70.56 93 VAL A C 1
ATOM 754 O O . VAL A 1 93 ? -21.614 5.663 30.761 1.00 70.56 93 VAL A O 1
ATOM 757 N N . THR A 1 94 ? -23.534 4.827 31.562 1.00 64.75 94 THR A N 1
ATOM 758 C CA . THR A 1 94 ? -23.963 4.249 30.272 1.00 64.75 94 THR A CA 1
ATOM 759 C C . THR A 1 94 ? -24.388 5.299 29.246 1.00 64.75 94 THR A C 1
ATOM 761 O O . THR A 1 94 ? -24.264 5.061 28.048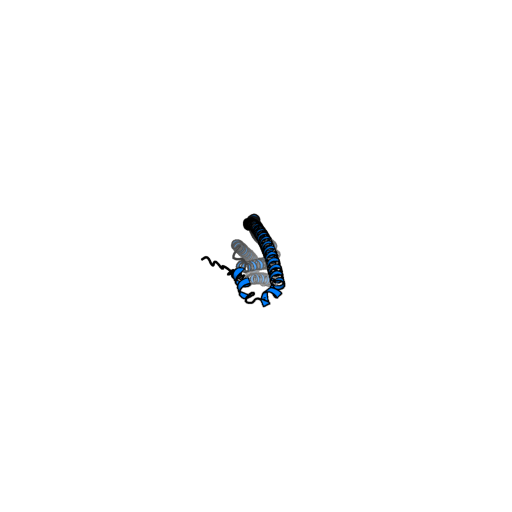 1.00 64.75 94 THR A O 1
ATOM 764 N N . GLN A 1 95 ? -24.853 6.474 29.676 1.00 63.78 95 GLN A N 1
ATOM 765 C CA . GLN A 1 95 ? -25.205 7.585 28.786 1.00 63.78 95 GLN A CA 1
ATOM 766 C C . GLN A 1 95 ? -24.040 8.536 28.498 1.00 63.78 95 GLN A C 1
ATOM 768 O O . GLN A 1 95 ? -24.238 9.514 27.769 1.00 63.78 95 GLN A O 1
ATOM 773 N N . SER A 1 96 ? -22.835 8.272 29.016 1.00 58.38 96 SER A N 1
ATOM 774 C CA . SER A 1 96 ? -21.638 9.070 28.741 1.00 58.38 96 SER A CA 1
ATOM 775 C C . SER A 1 96 ? -21.149 8.856 27.299 1.00 58.38 96 SER A C 1
ATOM 777 O O . SER A 1 96 ? -20.108 8.266 27.022 1.00 58.38 96 SER A O 1
ATOM 779 N N . LYS A 1 97 ? -21.924 9.394 26.349 1.00 56.12 97 LYS A N 1
ATOM 780 C CA . LYS A 1 97 ? -21.680 9.438 24.898 1.00 56.12 97 LYS A CA 1
ATOM 781 C C . LYS A 1 97 ? -20.349 10.098 24.532 1.00 56.12 97 LYS A C 1
ATOM 783 O O . LYS A 1 97 ? -19.886 9.931 23.414 1.00 56.12 97 LYS A O 1
ATOM 788 N N . SER A 1 98 ? -19.738 10.829 25.465 1.00 60.78 98 SER A N 1
ATOM 789 C CA . SER A 1 98 ? -18.442 11.490 25.299 1.00 60.78 98 SER A CA 1
ATOM 790 C C . SER A 1 98 ? -17.319 10.497 24.973 1.00 60.78 98 SER A C 1
ATOM 792 O O . SER A 1 98 ? -16.520 10.761 24.077 1.00 60.78 98 SER A O 1
ATOM 794 N N . SER A 1 99 ? -17.291 9.328 25.630 1.00 63.91 99 SER A N 1
ATOM 795 C CA . SER A 1 99 ? -16.268 8.303 25.366 1.00 63.91 99 SER A CA 1
ATOM 796 C C . SER A 1 99 ? -16.457 7.665 23.988 1.00 63.91 99 SER A C 1
ATOM 798 O O . SER A 1 99 ? -15.507 7.560 23.219 1.00 63.91 99 SER A O 1
ATOM 800 N N . ASP A 1 100 ? -17.692 7.310 23.633 1.00 68.75 100 ASP A N 1
ATOM 801 C CA . ASP A 1 100 ? -18.000 6.713 22.328 1.00 68.75 100 ASP A CA 1
ATOM 802 C C . ASP A 1 100 ? -17.807 7.705 21.175 1.00 68.75 100 ASP A C 1
ATOM 804 O O . ASP A 1 100 ? -17.322 7.341 20.105 1.00 68.75 100 ASP A O 1
ATOM 808 N N . GLU A 1 101 ? -18.161 8.974 21.372 1.00 71.94 101 GLU A N 1
ATOM 809 C CA . GLU A 1 101 ? -17.974 10.017 20.367 1.00 71.94 101 GLU A CA 1
ATOM 810 C C . GLU A 1 101 ? -16.489 10.351 20.165 1.00 71.94 101 GLU A C 1
ATOM 812 O O . GLU A 1 101 ? -16.057 10.544 19.025 1.00 71.94 101 GLU A O 1
ATOM 817 N N . ALA A 1 102 ? -15.693 10.372 21.239 1.00 72.50 102 ALA A N 1
ATOM 818 C CA . ALA A 1 102 ? -14.244 10.536 21.157 1.00 72.50 102 ALA A CA 1
ATOM 819 C C . ALA A 1 102 ? -13.585 9.361 20.418 1.00 72.50 102 ALA A C 1
ATOM 821 O O . ALA A 1 102 ? -12.789 9.596 19.507 1.00 72.50 102 ALA A O 1
ATOM 822 N N . THR A 1 103 ? -13.972 8.119 20.731 1.00 76.38 103 THR A N 1
ATOM 823 C CA . THR A 1 103 ? -13.488 6.918 20.031 1.00 76.38 103 THR A CA 1
ATOM 824 C C . THR A 1 103 ? -13.840 6.963 18.546 1.00 76.38 103 THR A C 1
ATOM 826 O O . THR A 1 103 ? -12.955 6.821 17.709 1.00 76.38 103 THR A O 1
ATOM 829 N N . ARG A 1 104 ? -15.090 7.286 18.187 1.00 80.06 104 ARG A N 1
ATOM 830 C CA . ARG A 1 104 ? -15.505 7.407 16.776 1.00 80.06 104 ARG A CA 1
ATOM 831 C C . ARG A 1 104 ? -14.752 8.507 16.028 1.00 80.06 104 ARG A C 1
ATOM 833 O O . ARG A 1 104 ? -14.373 8.326 14.873 1.00 80.06 104 ARG A O 1
ATOM 840 N N . LYS A 1 105 ? -14.525 9.663 16.662 1.00 79.38 105 LYS A N 1
ATOM 841 C CA . LYS A 1 105 ? -13.731 10.761 16.077 1.00 79.38 105 LYS A CA 1
ATOM 842 C C . LYS A 1 105 ? -12.272 10.355 15.872 1.00 79.38 105 LYS A C 1
ATOM 844 O O . LYS A 1 105 ? -11.673 10.741 14.865 1.00 79.38 105 LYS A O 1
ATOM 849 N N . PHE A 1 106 ? -11.712 9.584 16.800 1.00 76.00 106 PHE A N 1
ATOM 850 C CA . PHE A 1 106 ? -10.363 9.044 16.694 1.00 76.00 106 PHE A CA 1
ATOM 851 C C . PHE A 1 106 ? -10.256 8.005 15.572 1.00 76.00 106 PHE A C 1
ATOM 853 O O . PHE A 1 106 ? -9.406 8.161 14.702 1.00 76.00 106 PHE A O 1
ATOM 860 N N . GLU A 1 107 ? -11.160 7.025 15.514 1.00 82.50 107 GLU A N 1
ATOM 861 C CA . GLU A 1 107 ? -11.234 6.027 14.436 1.00 82.50 107 GLU A CA 1
ATOM 862 C C . GLU A 1 107 ? -11.355 6.690 13.059 1.00 82.50 107 GLU A C 1
ATOM 864 O O . GLU A 1 107 ? -10.571 6.396 12.159 1.00 82.50 107 GLU A O 1
ATOM 869 N N . ALA A 1 108 ? -12.250 7.673 12.913 1.00 83.69 108 ALA A N 1
ATOM 870 C CA . ALA A 1 108 ? -12.398 8.427 11.669 1.00 83.69 108 ALA A CA 1
ATOM 871 C C . ALA A 1 108 ? -11.134 9.227 11.299 1.00 83.69 108 ALA A C 1
ATOM 873 O O . ALA A 1 108 ? -10.848 9.446 10.121 1.00 83.69 108 ALA A O 1
ATOM 874 N N . SER A 1 109 ? -10.373 9.696 12.291 1.00 81.62 109 SER A N 1
ATOM 875 C CA . SER A 1 109 ? -9.103 10.396 12.061 1.00 81.62 109 SER A CA 1
ATOM 876 C C . SER A 1 109 ? -7.983 9.426 11.677 1.00 81.62 109 SER A C 1
ATOM 878 O O . SER A 1 109 ? -7.210 9.732 10.772 1.00 81.62 109 SER A O 1
ATOM 880 N N . MET A 1 110 ? -7.935 8.243 12.293 1.00 83.44 110 MET A N 1
ATOM 881 C CA . MET A 1 110 ? -7.006 7.163 11.947 1.00 83.44 110 MET A CA 1
ATOM 882 C C . MET A 1 110 ? -7.267 6.616 10.544 1.00 83.44 110 MET A C 1
ATOM 884 O O . MET A 1 110 ? -6.325 6.385 9.792 1.00 83.44 110 MET A O 1
ATOM 888 N N . GLU A 1 111 ? -8.531 6.487 10.141 1.00 79.31 111 GLU A N 1
ATOM 889 C CA . GLU A 1 111 ? -8.886 6.093 8.778 1.00 79.31 111 GLU A CA 1
ATOM 890 C C . GLU A 1 111 ? -8.404 7.132 7.752 1.00 79.31 111 GLU A C 1
ATOM 892 O O . GLU A 1 111 ? -7.809 6.786 6.729 1.00 79.31 111 GLU A O 1
ATOM 897 N N . LYS A 1 112 ? -8.603 8.427 8.036 1.00 77.56 112 LYS A N 1
ATOM 898 C CA . LYS A 1 112 ? -8.076 9.514 7.194 1.00 77.56 112 LYS A CA 1
ATOM 899 C C . LYS A 1 112 ? -6.551 9.492 7.122 1.00 77.56 112 LYS A C 1
ATOM 901 O O . LYS A 1 112 ? -6.007 9.714 6.042 1.00 77.56 112 LYS A O 1
ATOM 906 N N . LEU A 1 113 ? -5.876 9.222 8.240 1.00 79.81 113 LEU A N 1
ATOM 907 C CA . LEU A 1 113 ? -4.421 9.101 8.287 1.00 79.81 113 LEU A CA 1
ATOM 908 C C . LEU A 1 113 ? -3.937 7.921 7.436 1.00 79.81 113 LEU A C 1
ATOM 910 O O . LEU A 1 113 ? -3.061 8.112 6.600 1.00 79.81 113 LEU A O 1
ATOM 914 N N . GLY A 1 114 ? -4.566 6.749 7.553 1.00 75.81 114 GLY A N 1
ATOM 915 C CA . GLY A 1 114 ? -4.234 5.585 6.727 1.00 75.81 114 GLY A CA 1
ATOM 916 C C . GLY A 1 114 ? -4.422 5.852 5.230 1.00 75.81 114 GLY A C 1
ATOM 917 O O . GLY A 1 114 ? -3.550 5.538 4.422 1.00 75.81 114 GLY A O 1
ATOM 918 N N . ARG A 1 115 ? -5.512 6.529 4.840 1.00 75.69 115 ARG A N 1
ATOM 919 C CA . ARG A 1 115 ? -5.719 6.963 3.444 1.00 75.69 115 ARG A CA 1
ATOM 920 C C . ARG A 1 115 ? -4.630 7.933 2.970 1.00 75.69 115 ARG A C 1
ATOM 922 O O . ARG A 1 115 ? -4.198 7.845 1.822 1.00 75.69 115 ARG A O 1
ATOM 929 N N . LEU A 1 116 ? -4.185 8.849 3.833 1.00 79.50 116 LEU A N 1
ATOM 930 C CA . LEU A 1 116 ? -3.116 9.798 3.518 1.00 79.50 116 LEU A CA 1
ATOM 931 C C . LEU A 1 116 ? -1.757 9.102 3.364 1.00 79.50 116 LEU A C 1
ATOM 933 O O . LEU A 1 116 ? -1.007 9.446 2.456 1.00 79.50 116 LEU A O 1
ATOM 937 N N . GLU A 1 117 ? -1.443 8.122 4.208 1.00 75.12 117 GLU A N 1
ATOM 938 C CA . GLU A 1 117 ? -0.213 7.328 4.103 1.00 75.12 117 GLU A CA 1
ATOM 939 C C . GLU A 1 117 ? -0.165 6.532 2.798 1.00 75.12 117 GLU A C 1
ATOM 941 O O . GLU A 1 117 ? 0.844 6.560 2.093 1.00 75.12 117 GLU A O 1
ATOM 946 N N . ILE A 1 118 ? -1.283 5.906 2.426 1.00 76.38 118 ILE A N 1
ATOM 947 C CA . ILE A 1 118 ? -1.435 5.220 1.141 1.00 76.38 118 ILE A CA 1
ATOM 948 C C . ILE A 1 118 ? -1.222 6.205 -0.021 1.00 76.38 118 ILE A C 1
ATOM 950 O O . ILE A 1 118 ? -0.430 5.939 -0.926 1.00 76.38 118 ILE A O 1
ATOM 954 N N . ALA A 1 119 ? -1.861 7.380 0.023 1.00 74.12 119 ALA A N 1
ATOM 955 C CA . ALA A 1 119 ? -1.692 8.419 -0.995 1.00 74.12 119 ALA A CA 1
ATOM 956 C C . ALA A 1 119 ? -0.245 8.932 -1.092 1.00 74.12 119 ALA A C 1
ATOM 958 O O . ALA A 1 119 ? 0.269 9.133 -2.194 1.00 74.12 119 ALA A O 1
ATOM 959 N N . LYS A 1 120 ? 0.435 9.105 0.046 1.00 78.69 120 LYS A N 1
ATOM 960 C CA . LYS A 1 120 ? 1.850 9.487 0.094 1.00 78.69 120 LYS A CA 1
ATOM 961 C C . LYS A 1 120 ? 2.727 8.420 -0.561 1.00 78.69 120 LYS A C 1
ATOM 963 O O . LYS A 1 120 ? 3.529 8.763 -1.427 1.00 78.69 120 LYS A O 1
ATOM 968 N N . GLY A 1 121 ? 2.533 7.147 -0.212 1.00 79.50 121 GLY A N 1
ATOM 969 C CA . GLY A 1 121 ? 3.249 6.033 -0.840 1.00 79.50 121 GLY A CA 1
ATOM 970 C C . GLY A 1 121 ? 3.038 5.991 -2.357 1.00 79.50 121 GLY A C 1
ATOM 971 O O . GLY A 1 121 ? 3.988 5.784 -3.114 1.00 79.50 121 GLY A O 1
ATOM 972 N N . TYR A 1 122 ? 1.819 6.286 -2.823 1.00 75.62 122 TYR A N 1
ATOM 973 C CA . TYR A 1 122 ? 1.538 6.410 -4.254 1.00 75.62 122 TYR A CA 1
ATOM 974 C C . TYR A 1 122 ? 2.293 7.565 -4.920 1.00 75.62 122 TYR A C 1
ATOM 976 O O . TYR A 1 122 ? 2.860 7.373 -5.996 1.00 75.62 122 TYR A O 1
ATOM 984 N N . MET A 1 123 ? 2.336 8.747 -4.302 1.00 79.69 123 MET A N 1
ATOM 985 C CA . MET A 1 123 ? 3.064 9.896 -4.854 1.00 79.69 123 MET A CA 1
ATOM 986 C C . MET A 1 123 ? 4.574 9.658 -4.915 1.00 79.69 123 MET A C 1
ATOM 988 O O . MET A 1 123 ? 5.209 10.012 -5.908 1.00 79.69 123 MET A O 1
ATOM 992 N N . GLU A 1 124 ? 5.152 9.048 -3.881 1.00 84.75 124 GLU A N 1
ATOM 993 C CA . GLU A 1 124 ? 6.581 8.725 -3.837 1.00 84.75 124 GLU A CA 1
ATOM 994 C C . GLU A 1 124 ? 6.968 7.752 -4.952 1.00 84.75 124 GLU A C 1
ATOM 996 O O . GLU A 1 124 ? 7.955 7.967 -5.663 1.00 84.75 124 GLU A O 1
ATOM 1001 N N . LEU A 1 125 ? 6.159 6.712 -5.161 1.00 82.00 125 LEU A N 1
ATOM 1002 C CA . LEU A 1 125 ? 6.399 5.763 -6.236 1.00 82.00 125 LEU A CA 1
ATOM 1003 C C . LEU A 1 125 ? 6.256 6.411 -7.616 1.00 82.00 125 LEU A C 1
ATOM 1005 O O . LEU A 1 125 ? 7.097 6.180 -8.485 1.00 82.00 125 LEU A O 1
ATOM 1009 N N . LEU A 1 126 ? 5.218 7.225 -7.818 1.00 82.69 126 LEU A N 1
ATOM 1010 C CA . LEU A 1 126 ? 5.010 7.938 -9.075 1.00 82.69 126 LEU A CA 1
ATOM 1011 C C . LEU A 1 126 ? 6.195 8.860 -9.388 1.00 82.69 126 LEU A C 1
ATOM 1013 O O . LEU A 1 126 ? 6.693 8.866 -10.512 1.00 82.69 126 LEU A O 1
ATOM 1017 N N . GLY A 1 127 ? 6.691 9.579 -8.378 1.00 85.75 127 GLY A N 1
ATOM 1018 C CA . GLY A 1 127 ? 7.883 10.414 -8.499 1.00 85.75 127 GLY A CA 1
ATOM 1019 C C . GLY A 1 127 ? 9.126 9.607 -8.872 1.00 85.75 127 GLY A C 1
ATOM 1020 O O . GLY A 1 127 ? 9.884 10.018 -9.750 1.00 85.75 127 GLY A O 1
ATOM 1021 N N . ARG A 1 128 ? 9.318 8.427 -8.268 1.00 86.50 128 ARG A N 1
ATOM 1022 C CA . ARG A 1 128 ? 10.435 7.531 -8.603 1.00 86.50 128 ARG A CA 1
ATOM 1023 C C . ARG A 1 128 ? 10.344 7.017 -10.039 1.00 86.50 128 ARG A C 1
ATOM 1025 O O . ARG A 1 128 ? 11.335 7.067 -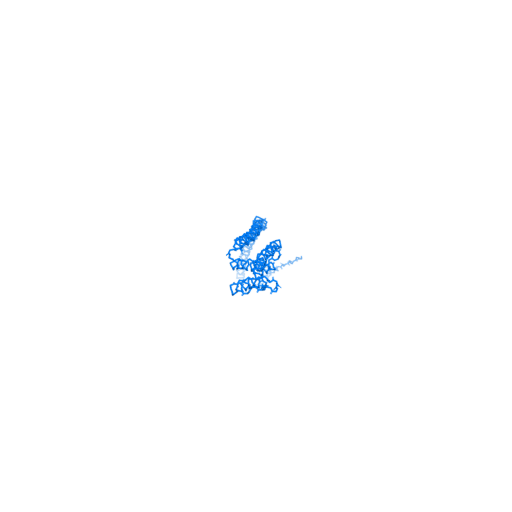10.758 1.00 86.50 128 ARG A O 1
ATOM 1032 N N . VAL A 1 129 ? 9.168 6.556 -10.459 1.00 87.75 129 VAL A N 1
ATOM 1033 C CA . VAL A 1 129 ? 8.924 6.068 -11.823 1.00 87.75 129 VAL A CA 1
ATOM 1034 C C . VAL A 1 129 ? 9.158 7.177 -12.854 1.00 87.75 129 VAL A C 1
ATOM 1036 O O . VAL A 1 129 ? 9.845 6.945 -13.847 1.00 87.75 129 VAL A O 1
ATOM 1039 N N . ASN A 1 130 ? 8.662 8.392 -12.598 1.00 87.12 130 ASN A N 1
ATOM 1040 C CA . ASN A 1 130 ? 8.872 9.525 -13.498 1.00 87.12 130 ASN A CA 1
ATOM 1041 C C . ASN A 1 130 ? 10.355 9.913 -13.597 1.00 87.12 130 ASN A C 1
ATOM 1043 O O . ASN A 1 130 ? 10.867 10.115 -14.692 1.00 87.12 130 ASN A O 1
ATOM 1047 N N . ARG A 1 131 ? 11.073 9.936 -12.470 1.00 90.94 131 ARG A N 1
ATOM 1048 C CA . ARG A 1 131 ? 12.508 10.240 -12.457 1.00 90.94 131 ARG A CA 1
ATOM 1049 C C . ARG A 1 131 ? 13.326 9.222 -13.251 1.00 90.94 131 ARG A C 1
ATOM 1051 O O . ARG A 1 131 ? 14.115 9.613 -14.099 1.00 90.94 131 ARG A O 1
ATOM 1058 N N . ILE A 1 132 ? 13.104 7.923 -13.029 1.00 89.38 132 ILE A N 1
ATOM 1059 C CA . ILE A 1 132 ? 13.826 6.878 -13.774 1.00 89.38 132 ILE A CA 1
ATOM 1060 C C . ILE A 1 132 ? 13.475 6.949 -15.272 1.00 89.38 132 ILE A C 1
ATOM 1062 O O . ILE A 1 132 ? 14.337 6.726 -16.120 1.00 89.38 132 ILE A O 1
ATOM 1066 N N . SER A 1 133 ? 12.234 7.305 -15.617 1.00 87.50 133 SER A N 1
ATOM 1067 C CA . SER A 1 133 ? 11.822 7.552 -17.004 1.00 87.50 133 SER A CA 1
ATOM 1068 C C . SER A 1 133 ? 12.596 8.711 -17.644 1.00 87.50 133 SER A C 1
ATOM 1070 O O . SER A 1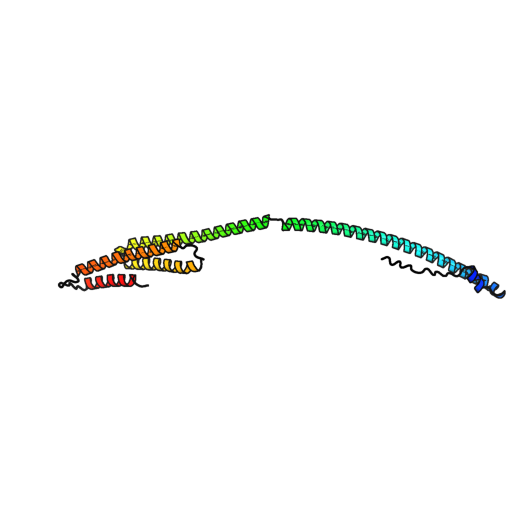 133 ? 13.101 8.572 -18.758 1.00 87.50 133 SER A O 1
ATOM 1072 N N . GLU A 1 134 ? 12.714 9.846 -16.955 1.00 90.81 134 GLU A N 1
ATOM 1073 C CA . GLU A 1 134 ? 13.494 11.005 -17.417 1.00 90.81 134 GLU A CA 1
ATOM 1074 C C . GLU A 1 134 ? 14.986 10.669 -17.562 1.00 90.81 134 GLU A C 1
ATOM 1076 O O . GLU A 1 134 ? 15.601 11.005 -18.580 1.00 90.81 134 GLU A O 1
ATOM 1081 N N . ASP A 1 135 ? 15.550 9.939 -16.597 1.00 89.12 135 ASP A N 1
ATOM 1082 C CA . ASP A 1 135 ? 16.938 9.473 -16.638 1.00 89.12 135 ASP A CA 1
ATOM 1083 C C . ASP A 1 135 ? 17.158 8.540 -17.842 1.00 89.12 135 ASP A C 1
ATOM 1085 O O . ASP A 1 135 ? 18.097 8.741 -18.613 1.00 89.12 135 ASP A O 1
ATOM 1089 N N . THR A 1 136 ? 16.239 7.593 -18.084 1.00 88.06 136 THR A N 1
ATOM 1090 C CA . THR A 1 136 ? 16.268 6.670 -19.237 1.00 88.06 136 THR A CA 1
ATOM 1091 C C . THR A 1 136 ? 16.311 7.431 -20.559 1.00 88.06 136 THR A C 1
ATOM 1093 O O . THR A 1 136 ? 17.151 7.149 -21.414 1.00 88.06 136 THR A O 1
ATOM 1096 N N . LEU A 1 137 ? 15.427 8.420 -20.731 1.00 87.75 137 LEU A N 1
ATOM 1097 C CA . LEU A 1 137 ? 15.368 9.238 -21.945 1.00 87.75 137 LEU A CA 1
ATOM 1098 C C . LEU A 1 137 ? 16.612 10.117 -22.122 1.00 87.75 137 LEU A C 1
ATOM 1100 O O . LEU A 1 137 ? 17.001 10.396 -23.254 1.00 87.75 137 LEU A O 1
ATOM 1104 N N . SER A 1 138 ? 17.255 10.524 -21.029 1.00 89.69 138 SER A N 1
ATOM 1105 C CA . SER A 1 138 ? 18.473 11.339 -21.068 1.00 89.69 138 SER A CA 1
ATOM 1106 C C . SER A 1 138 ? 19.695 10.533 -21.515 1.00 89.69 138 SER A C 1
ATOM 1108 O O . SER A 1 138 ? 20.555 11.053 -22.230 1.00 89.69 138 SER A O 1
ATOM 1110 N N . VAL A 1 139 ? 19.772 9.252 -21.135 1.00 90.38 139 VAL A N 1
ATOM 1111 C CA . VAL A 1 139 ? 20.918 8.388 -21.465 1.00 90.38 139 VAL A CA 1
ATOM 1112 C C . VAL A 1 139 ? 20.725 7.556 -22.734 1.00 90.38 139 VAL A C 1
ATOM 1114 O O . VAL A 1 139 ? 21.704 7.025 -23.252 1.00 90.38 139 VAL A O 1
ATOM 1117 N N . ILE A 1 140 ? 19.511 7.498 -23.293 1.00 88.44 140 ILE A N 1
ATOM 1118 C CA . ILE A 1 140 ? 19.137 6.638 -24.433 1.00 88.44 140 ILE A CA 1
ATOM 1119 C C . ILE A 1 140 ? 20.082 6.721 -25.643 1.00 88.44 140 ILE A C 1
ATOM 1121 O O . ILE A 1 140 ? 20.329 5.719 -26.311 1.00 88.44 140 ILE A O 1
ATOM 1125 N N . GLN A 1 141 ? 20.639 7.904 -25.918 1.00 84.75 141 GLN A N 1
ATOM 1126 C CA . GLN A 1 141 ? 21.505 8.142 -27.078 1.00 84.75 141 GLN A CA 1
ATOM 1127 C C . GLN A 1 141 ? 22.982 7.829 -26.818 1.00 84.75 141 GLN A C 1
ATOM 1129 O O . GLN A 1 141 ? 23.708 7.508 -27.761 1.00 84.75 141 GLN A O 1
ATOM 1134 N N . TRP A 1 142 ? 23.433 7.950 -25.568 1.00 87.31 142 TRP A N 1
ATOM 1135 C CA . TRP A 1 142 ? 24.856 7.953 -25.204 1.00 87.31 142 TRP A CA 1
ATOM 1136 C C . TRP A 1 142 ? 25.267 6.708 -24.416 1.00 87.31 142 TRP A C 1
ATOM 1138 O O . TRP A 1 142 ? 26.412 6.279 -24.524 1.00 87.31 142 TRP A O 1
ATOM 1148 N N . SER A 1 143 ? 24.332 6.105 -23.676 1.00 89.56 143 SER A N 1
ATOM 1149 C CA . SER A 1 143 ? 24.518 4.838 -22.969 1.00 89.56 143 SER A CA 1
ATOM 1150 C C . SER A 1 143 ? 23.291 3.920 -23.120 1.00 89.56 143 SER A C 1
ATOM 1152 O O . SER A 1 143 ? 22.433 3.847 -22.237 1.00 89.56 143 SER A O 1
ATOM 1154 N N . PRO A 1 144 ? 23.188 3.190 -24.248 1.00 85.81 144 PRO A N 1
ATOM 1155 C CA . PRO A 1 144 ? 22.066 2.285 -24.523 1.00 85.81 144 PRO A CA 1
ATOM 1156 C C . PRO A 1 144 ? 21.915 1.143 -23.504 1.00 85.81 144 PRO A C 1
ATOM 1158 O O . PRO A 1 144 ? 20.807 0.712 -23.195 1.00 85.81 144 PRO A O 1
ATOM 1161 N N . ASN A 1 145 ? 23.022 0.644 -22.948 1.00 87.38 145 ASN A N 1
ATOM 1162 C CA . ASN A 1 145 ? 22.962 -0.396 -21.918 1.00 87.38 145 ASN A CA 1
ATOM 1163 C C . ASN A 1 145 ? 22.365 0.135 -20.608 1.00 87.38 145 ASN A C 1
ATOM 1165 O O . ASN A 1 145 ? 21.519 -0.536 -20.015 1.00 87.38 145 ASN A O 1
ATOM 1169 N N . ASP A 1 146 ? 22.739 1.349 -20.199 1.00 87.44 146 ASP A N 1
ATOM 1170 C CA . ASP A 1 146 ? 22.191 1.974 -18.992 1.00 87.44 146 ASP A CA 1
ATOM 1171 C C . ASP A 1 146 ? 20.715 2.329 -19.191 1.00 87.44 146 ASP A C 1
ATOM 1173 O O . ASP A 1 146 ? 19.894 2.055 -18.319 1.00 87.44 146 ASP A O 1
ATOM 1177 N N . ALA A 1 147 ? 20.346 2.842 -20.371 1.00 89.06 147 ALA A N 1
ATOM 1178 C CA . ALA A 1 147 ? 18.953 3.110 -20.725 1.00 89.06 147 ALA A CA 1
ATOM 1179 C C . ALA A 1 147 ? 18.084 1.844 -20.630 1.00 89.06 147 ALA A C 1
ATOM 1181 O O . ALA A 1 147 ? 16.971 1.873 -20.103 1.00 89.06 147 ALA A O 1
ATOM 1182 N N . LEU A 1 148 ? 18.607 0.707 -21.098 1.00 89.06 148 LEU A N 1
ATOM 1183 C CA . LEU A 1 148 ? 17.913 -0.574 -21.018 1.00 89.06 148 LEU A CA 1
ATOM 1184 C C . LEU A 1 148 ? 17.808 -1.090 -19.571 1.00 89.06 148 LEU A C 1
ATOM 1186 O O . LEU A 1 148 ? 16.770 -1.637 -19.194 1.00 89.06 148 LEU A O 1
ATOM 1190 N N . SER A 1 149 ? 18.843 -0.884 -18.750 1.00 88.94 149 SER A N 1
ATOM 1191 C CA . SER A 1 149 ? 18.813 -1.216 -17.320 1.00 88.94 149 SER A CA 1
ATOM 1192 C C . SER A 1 149 ? 17.748 -0.400 -16.584 1.00 88.94 149 SER A C 1
ATOM 1194 O O . SER A 1 149 ? 16.887 -0.973 -15.918 1.00 88.94 149 SER A O 1
ATOM 1196 N N . LEU A 1 150 ? 17.730 0.922 -16.770 1.00 88.94 150 LEU A N 1
ATOM 1197 C CA . LEU A 1 150 ? 16.745 1.811 -16.149 1.00 88.94 150 LEU A CA 1
ATOM 1198 C C . LEU A 1 150 ? 15.314 1.467 -16.589 1.00 88.94 150 LEU A C 1
ATOM 1200 O O . LEU A 1 150 ? 14.402 1.407 -15.765 1.00 88.94 150 LEU A O 1
ATOM 1204 N N . TYR A 1 151 ? 15.117 1.136 -17.867 1.00 90.38 151 TYR A N 1
ATOM 1205 C CA . TYR A 1 151 ? 13.837 0.625 -18.359 1.00 90.38 151 TYR A CA 1
ATOM 1206 C C . TYR A 1 151 ? 13.405 -0.669 -17.656 1.00 90.38 151 TYR A C 1
ATOM 1208 O O . TYR A 1 151 ? 12.240 -0.800 -17.268 1.00 90.38 151 TYR A O 1
ATOM 1216 N N . SER A 1 152 ? 14.330 -1.612 -17.453 1.00 89.00 152 SER A N 1
ATOM 1217 C CA . SER A 1 152 ? 14.037 -2.862 -16.745 1.00 89.00 152 SER A CA 1
ATOM 1218 C C . SER A 1 152 ? 13.604 -2.617 -15.293 1.00 89.00 152 SER A C 1
ATOM 1220 O O . SER A 1 152 ? 12.663 -3.255 -14.817 1.00 89.00 152 SER A O 1
ATOM 1222 N N . GLU A 1 153 ? 14.193 -1.622 -14.621 1.00 89.38 153 GLU A N 1
ATOM 1223 C CA . GLU A 1 153 ? 13.796 -1.214 -13.271 1.00 89.38 153 GLU A CA 1
ATOM 1224 C C . GLU A 1 153 ? 12.377 -0.633 -13.238 1.00 89.38 153 GLU A C 1
ATOM 1226 O O . GLU A 1 153 ? 11.565 -1.039 -12.401 1.00 89.38 153 GLU A O 1
ATOM 1231 N N . VAL A 1 154 ? 12.039 0.276 -14.164 1.00 88.88 154 VAL A N 1
ATOM 1232 C CA . VAL A 1 154 ? 10.683 0.854 -14.255 1.00 88.88 154 VAL A CA 1
ATOM 1233 C C . VAL A 1 154 ? 9.648 -0.228 -14.536 1.00 88.88 154 VAL A C 1
ATOM 1235 O O . VAL A 1 154 ? 8.574 -0.236 -13.931 1.00 88.88 154 VAL A O 1
ATOM 1238 N N . ARG A 1 155 ? 9.970 -1.172 -15.419 1.00 88.69 155 ARG A N 1
ATOM 1239 C CA . ARG A 1 155 ? 9.094 -2.298 -15.738 1.00 88.69 155 ARG A CA 1
ATOM 1240 C C . ARG A 1 155 ? 8.869 -3.207 -14.531 1.00 88.69 155 ARG A C 1
ATOM 1242 O O . ARG A 1 155 ? 7.727 -3.564 -14.258 1.00 88.69 155 ARG A O 1
ATOM 1249 N N . ALA A 1 156 ? 9.918 -3.549 -13.782 1.00 88.31 156 ALA A N 1
ATOM 1250 C CA . ALA A 1 156 ? 9.796 -4.356 -12.568 1.00 88.31 156 ALA A CA 1
ATOM 1251 C C . ALA A 1 156 ? 8.939 -3.653 -11.497 1.00 88.31 156 ALA A C 1
ATOM 1253 O O . ALA A 1 156 ? 8.071 -4.274 -10.874 1.00 88.31 156 ALA A O 1
ATOM 1254 N N . LEU A 1 157 ? 9.119 -2.338 -11.336 1.00 85.81 157 LEU A N 1
ATOM 1255 C CA . LEU A 1 157 ? 8.288 -1.507 -10.461 1.00 85.81 157 LEU A CA 1
ATOM 1256 C C . LEU A 1 157 ? 6.819 -1.511 -10.909 1.00 85.81 157 LEU A C 1
ATOM 1258 O O . LEU A 1 157 ? 5.936 -1.721 -10.083 1.00 85.81 157 LEU A O 1
ATOM 1262 N N . ALA A 1 158 ? 6.542 -1.362 -12.205 1.00 84.94 158 ALA A N 1
ATOM 1263 C CA . ALA A 1 158 ? 5.179 -1.410 -12.731 1.00 84.94 158 ALA A CA 1
ATOM 1264 C C . ALA A 1 158 ? 4.518 -2.786 -12.521 1.00 84.94 158 ALA A C 1
ATOM 1266 O O . ALA A 1 158 ? 3.387 -2.854 -12.039 1.00 84.94 158 ALA A O 1
ATOM 1267 N N . SER A 1 159 ? 5.234 -3.882 -12.793 1.00 83.69 159 SER A N 1
ATOM 1268 C CA . SER A 1 159 ? 4.733 -5.251 -12.595 1.00 83.69 159 SER A CA 1
ATOM 1269 C C . SER A 1 159 ? 4.439 -5.572 -11.129 1.00 83.69 159 SER A C 1
ATOM 1271 O O . SER A 1 159 ? 3.419 -6.191 -10.823 1.00 83.69 159 SER A O 1
ATOM 1273 N N . SER A 1 160 ? 5.296 -5.126 -10.204 1.00 81.75 160 SER A N 1
ATOM 1274 C CA . SER A 1 160 ? 5.044 -5.295 -8.764 1.00 81.75 160 SER A CA 1
ATOM 1275 C C . SER A 1 160 ? 3.842 -4.481 -8.278 1.00 81.75 160 SER A C 1
ATOM 1277 O O . SER A 1 160 ? 3.161 -4.877 -7.338 1.00 81.75 160 SER A O 1
ATOM 1279 N N . LEU A 1 161 ? 3.511 -3.380 -8.951 1.00 78.00 161 LEU A N 1
ATOM 1280 C CA . LEU A 1 161 ? 2.327 -2.595 -8.626 1.00 78.00 161 LEU A CA 1
ATOM 1281 C C . LEU A 1 161 ? 1.024 -3.279 -9.017 1.00 78.00 161 LEU A C 1
ATOM 1283 O O . LEU A 1 161 ? 0.055 -3.249 -8.258 1.00 78.00 161 LEU A O 1
ATOM 1287 N N . VAL A 1 162 ? 1.022 -3.933 -10.177 1.00 76.25 162 VAL A N 1
ATOM 1288 C CA . VAL A 1 162 ? -0.115 -4.730 -10.647 1.00 76.25 162 VAL A CA 1
ATOM 1289 C C . VAL A 1 162 ? -0.401 -5.885 -9.684 1.00 76.25 162 VAL A C 1
ATOM 1291 O O . VAL A 1 162 ? -1.560 -6.134 -9.359 1.00 76.25 162 VAL A O 1
ATOM 1294 N N . SER A 1 163 ? 0.633 -6.561 -9.168 1.00 71.50 163 SER A N 1
ATOM 1295 C CA . SER A 1 163 ? 0.441 -7.671 -8.226 1.00 71.50 163 SER A CA 1
ATOM 1296 C C . SER A 1 163 ? -0.066 -7.212 -6.853 1.00 71.50 163 SER A C 1
ATOM 1298 O O . SER A 1 163 ? -0.901 -7.887 -6.252 1.00 71.50 163 SER A O 1
ATOM 1300 N N . VAL A 1 164 ? 0.372 -6.042 -6.375 1.00 67.25 164 VAL A N 1
ATOM 1301 C CA . VAL A 1 164 ? -0.060 -5.478 -5.084 1.00 67.25 164 VAL A CA 1
ATOM 1302 C C . VAL A 1 164 ? -1.479 -4.892 -5.146 1.00 67.25 164 VAL A C 1
ATOM 1304 O O . VAL A 1 164 ? -2.188 -4.909 -4.142 1.00 67.25 164 VAL A O 1
ATOM 1307 N N . GLN A 1 165 ? -1.955 -4.445 -6.315 1.00 65.38 165 GLN A N 1
ATOM 1308 C CA . GLN A 1 165 ? -3.318 -3.915 -6.481 1.00 65.38 165 GLN A CA 1
ATOM 1309 C C . GLN A 1 165 ? -4.409 -4.915 -6.084 1.00 65.38 165 GLN A C 1
ATOM 1311 O O . GLN A 1 165 ? -5.422 -4.523 -5.503 1.00 65.38 165 GLN A O 1
ATOM 1316 N N . VAL A 1 166 ? -4.197 -6.198 -6.390 1.00 61.00 166 VAL A N 1
ATOM 1317 C CA . VAL A 1 166 ? -5.139 -7.279 -6.068 1.00 61.00 166 VAL A CA 1
ATOM 1318 C C . VAL A 1 166 ? -5.269 -7.458 -4.552 1.00 61.00 166 VAL A C 1
ATOM 1320 O O . VAL A 1 166 ? -6.357 -7.733 -4.059 1.00 61.00 166 VAL A O 1
ATOM 1323 N N . ALA A 1 167 ? -4.181 -7.239 -3.809 1.00 54.66 167 ALA A N 1
ATOM 1324 C CA . ALA A 1 167 ? -4.164 -7.308 -2.349 1.00 54.66 167 ALA A CA 1
ATOM 1325 C C . ALA A 1 167 ? -4.719 -6.039 -1.671 1.00 54.66 167 ALA A C 1
ATOM 1327 O O . ALA A 1 167 ? -5.130 -6.100 -0.517 1.00 54.66 167 ALA A O 1
ATOM 1328 N N . ALA A 1 168 ? -4.745 -4.904 -2.378 1.00 59.22 168 ALA A N 1
ATOM 1329 C CA . ALA A 1 168 ? -5.175 -3.598 -1.871 1.00 59.22 168 ALA A CA 1
ATOM 1330 C C . ALA A 1 168 ? -6.584 -3.183 -2.351 1.00 59.22 168 ALA A C 1
ATOM 1332 O O . ALA A 1 168 ? -6.847 -1.992 -2.523 1.00 59.22 168 ALA A O 1
ATOM 1333 N N . GLU A 1 169 ? -7.463 -4.154 -2.630 1.00 57.41 169 GLU A N 1
ATOM 1334 C CA . GLU A 1 169 ? -8.876 -3.946 -3.010 1.00 57.41 169 GLU A CA 1
ATOM 1335 C C . GLU A 1 169 ? -9.095 -2.923 -4.146 1.00 57.41 169 GLU A C 1
ATOM 1337 O O . GLU A 1 169 ? -10.102 -2.219 -4.199 1.00 57.41 169 GLU A O 1
ATOM 1342 N N . GLY A 1 170 ? -8.152 -2.814 -5.087 1.00 58.75 170 GLY A N 1
ATOM 1343 C CA . GLY A 1 170 ? -8.312 -1.915 -6.230 1.00 58.75 170 GLY A CA 1
ATOM 1344 C C . GLY A 1 170 ? -8.210 -0.421 -5.898 1.00 58.75 170 GLY A C 1
ATOM 1345 O O . GLY A 1 170 ? -8.750 0.389 -6.644 1.00 58.75 170 GLY A O 1
ATOM 1346 N N . ALA A 1 171 ? -7.490 -0.030 -4.843 1.00 60.91 171 ALA A N 1
ATOM 1347 C CA . ALA A 1 171 ? -7.384 1.367 -4.399 1.00 60.91 171 ALA A CA 1
ATOM 1348 C C . ALA A 1 171 ? -6.754 2.365 -5.409 1.00 60.91 171 ALA A C 1
ATOM 1350 O O . ALA A 1 171 ? -6.864 3.574 -5.203 1.00 60.91 171 ALA A O 1
ATOM 1351 N N . ALA A 1 172 ? -6.118 1.917 -6.505 1.00 66.44 172 ALA A N 1
ATOM 1352 C CA . ALA A 1 172 ? -5.443 2.825 -7.449 1.00 66.44 172 ALA A CA 1
ATOM 1353 C C . ALA A 1 172 ? -5.382 2.342 -8.922 1.00 66.44 172 ALA A C 1
ATOM 1355 O O . ALA A 1 172 ? -4.291 2.184 -9.475 1.00 66.44 172 ALA A O 1
ATOM 1356 N N . PRO A 1 173 ? -6.523 2.157 -9.617 1.00 73.75 173 PRO A N 1
ATOM 1357 C CA . PRO A 1 173 ? -6.538 1.740 -11.025 1.00 73.75 173 PRO A CA 1
ATOM 1358 C C . PRO A 1 173 ? -5.882 2.769 -11.958 1.00 73.75 173 PRO A C 1
ATOM 1360 O O . PRO A 1 173 ? -5.201 2.400 -12.911 1.00 73.75 173 PRO A O 1
ATOM 1363 N N . HIS A 1 174 ? -6.023 4.063 -11.660 1.00 73.69 174 HIS A N 1
ATOM 1364 C CA . HIS A 1 174 ? -5.431 5.137 -12.462 1.00 73.69 174 HIS A CA 1
ATOM 1365 C C . HIS A 1 174 ? -3.902 5.168 -12.397 1.00 73.69 174 HIS A C 1
ATOM 1367 O O . HIS A 1 174 ? -3.258 5.541 -13.375 1.00 73.69 174 HIS A O 1
ATOM 1373 N N . LEU A 1 175 ? -3.315 4.759 -11.268 1.00 76.50 175 LEU A N 1
ATOM 1374 C CA . LEU A 1 175 ? -1.863 4.699 -11.117 1.00 76.50 175 LEU A CA 1
ATOM 1375 C C . LEU A 1 175 ? -1.274 3.635 -12.036 1.00 76.50 175 LEU A C 1
ATOM 1377 O O . LEU A 1 175 ? -0.282 3.883 -12.710 1.00 76.50 175 LEU A O 1
ATOM 1381 N N . ILE A 1 176 ? -1.915 2.472 -12.084 1.00 82.38 176 ILE A N 1
ATOM 1382 C CA . ILE A 1 176 ? -1.464 1.349 -12.902 1.00 82.38 176 ILE A CA 1
ATOM 1383 C C . ILE A 1 176 ? -1.666 1.630 -14.381 1.00 82.38 176 ILE A C 1
ATOM 1385 O O . ILE A 1 176 ? -0.776 1.339 -15.175 1.00 82.38 176 ILE A O 1
ATOM 1389 N N . ASP A 1 177 ? -2.778 2.261 -14.758 1.00 84.56 177 ASP A N 1
ATOM 1390 C CA . ASP A 1 177 ? -2.971 2.728 -16.131 1.00 84.56 177 ASP A CA 1
ATOM 1391 C C . ASP A 1 177 ? -1.869 3.721 -16.543 1.00 84.56 177 ASP A C 1
ATOM 1393 O O . ASP A 1 177 ? -1.250 3.563 -17.596 1.00 84.56 177 ASP A O 1
ATOM 1397 N N . TYR A 1 178 ? -1.556 4.700 -15.687 1.00 85.50 178 TYR A N 1
ATOM 1398 C CA . TYR A 1 178 ? -0.490 5.663 -15.957 1.00 85.50 178 TYR A CA 1
ATOM 1399 C C . TYR A 1 178 ? 0.892 5.004 -16.065 1.00 85.50 178 TYR A C 1
ATOM 1401 O O . TYR A 1 178 ? 1.593 5.225 -17.053 1.00 85.50 178 TYR A O 1
ATOM 1409 N N . THR A 1 179 ? 1.295 4.179 -15.092 1.00 87.00 179 THR A N 1
ATOM 1410 C CA . THR A 1 179 ? 2.615 3.528 -15.113 1.00 87.00 179 THR A CA 1
ATOM 1411 C C . THR A 1 179 ? 2.741 2.560 -16.287 1.00 87.00 179 THR A C 1
ATOM 1413 O O . THR A 1 179 ? 3.787 2.526 -16.930 1.00 87.00 179 THR A O 1
ATOM 1416 N N . THR A 1 180 ? 1.670 1.848 -16.648 1.00 87.38 180 THR A N 1
ATOM 1417 C CA . THR A 1 180 ? 1.637 0.967 -17.828 1.00 87.38 180 THR A CA 1
ATOM 1418 C C . THR A 1 180 ? 1.810 1.760 -19.123 1.00 87.38 180 THR A C 1
ATOM 1420 O O . THR A 1 180 ? 2.620 1.385 -19.973 1.00 87.38 180 THR A O 1
ATOM 1423 N N . LYS A 1 181 ? 1.104 2.889 -19.270 1.00 90.00 181 LYS A N 1
ATOM 1424 C CA . LYS A 1 181 ? 1.262 3.791 -20.424 1.00 90.00 181 LYS A CA 1
ATOM 1425 C C . LYS A 1 181 ? 2.670 4.366 -20.517 1.00 90.00 181 LYS A C 1
ATOM 1427 O O . LYS A 1 181 ? 3.216 4.461 -21.618 1.00 90.00 181 LYS A O 1
ATOM 1432 N N . LEU A 1 182 ? 3.268 4.726 -19.383 1.00 89.75 182 LEU A N 1
ATOM 1433 C CA . LEU A 1 182 ? 4.629 5.249 -19.336 1.00 89.75 182 LEU A CA 1
ATOM 1434 C C . LEU A 1 182 ? 5.656 4.186 -19.745 1.00 89.75 182 LEU A C 1
ATOM 1436 O O . LEU A 1 182 ? 6.501 4.457 -20.592 1.00 89.75 182 LEU A O 1
ATOM 1440 N N . VAL A 1 183 ? 5.546 2.965 -19.212 1.00 90.75 183 VAL A N 1
ATOM 1441 C CA . VAL A 1 183 ? 6.404 1.829 -19.595 1.00 90.75 183 VAL A CA 1
ATOM 1442 C C . VAL A 1 183 ? 6.275 1.533 -21.091 1.00 90.75 183 VAL A C 1
ATOM 1444 O O . VAL A 1 183 ? 7.286 1.311 -21.755 1.00 90.75 183 VAL A O 1
ATOM 1447 N N . GLY A 1 184 ? 5.055 1.565 -21.637 1.00 90.38 184 GLY A N 1
ATOM 1448 C CA . GLY A 1 184 ? 4.818 1.414 -23.075 1.00 90.38 184 GLY A CA 1
ATOM 1449 C C . GLY A 1 184 ? 5.497 2.515 -23.891 1.00 90.38 184 GLY A C 1
ATOM 1450 O O . GLY A 1 184 ? 6.249 2.222 -24.815 1.00 90.38 184 GLY A O 1
ATOM 1451 N N . SER A 1 185 ? 5.332 3.773 -23.481 1.00 90.81 185 SER A N 1
ATOM 1452 C CA . SER A 1 185 ? 5.946 4.924 -24.159 1.00 90.81 185 SER A CA 1
ATOM 1453 C C . SER A 1 185 ? 7.480 4.880 -24.120 1.00 90.81 185 SER A C 1
ATOM 1455 O O . SER A 1 185 ? 8.136 5.206 -25.109 1.00 90.81 185 SER A O 1
ATOM 1457 N N . LEU A 1 186 ? 8.066 4.444 -22.999 1.00 90.81 186 LEU A N 1
ATOM 1458 C CA . LEU A 1 186 ? 9.510 4.232 -22.868 1.00 90.81 186 LEU A CA 1
ATOM 1459 C C . LEU A 1 186 ? 10.006 3.108 -23.777 1.00 90.81 186 LEU A C 1
ATOM 1461 O O . LEU A 1 186 ? 11.032 3.265 -24.440 1.00 90.81 186 LEU A O 1
ATOM 1465 N N . LYS A 1 187 ? 9.267 1.995 -23.842 1.00 92.44 187 LYS A N 1
ATOM 1466 C CA . LYS A 1 187 ? 9.580 0.888 -24.751 1.00 92.44 187 LYS A CA 1
ATOM 1467 C C . LYS A 1 187 ? 9.581 1.360 -26.203 1.00 92.44 187 LYS A C 1
ATOM 1469 O O . LYS A 1 187 ? 10.522 1.054 -26.932 1.00 92.44 187 LYS A O 1
ATOM 1474 N N . ASP A 1 188 ? 8.582 2.145 -26.599 1.00 93.12 188 ASP A N 1
ATOM 1475 C CA . ASP A 1 188 ? 8.476 2.698 -27.951 1.00 93.12 188 ASP A CA 1
ATOM 1476 C C . ASP A 1 188 ? 9.642 3.646 -28.271 1.00 93.12 188 ASP A C 1
ATOM 1478 O O . ASP A 1 188 ? 10.205 3.593 -29.368 1.00 93.12 188 ASP A O 1
ATOM 1482 N N . ALA A 1 189 ? 10.052 4.483 -27.312 1.00 91.44 189 ALA A N 1
ATOM 1483 C CA . ALA A 1 189 ? 11.202 5.373 -27.464 1.00 91.44 189 ALA A CA 1
ATOM 1484 C C . ALA A 1 189 ? 12.516 4.592 -27.656 1.00 91.44 189 ALA A C 1
ATOM 1486 O O . ALA A 1 189 ? 13.259 4.869 -28.601 1.00 91.44 189 ALA A O 1
ATOM 1487 N N . LEU A 1 190 ? 12.765 3.577 -26.818 1.00 91.44 190 LEU A N 1
ATOM 1488 C CA . LEU A 1 190 ? 13.923 2.675 -26.919 1.00 91.44 190 LEU A CA 1
ATOM 1489 C C . LEU A 1 190 ? 13.936 1.915 -28.238 1.00 91.44 190 LEU A C 1
ATOM 1491 O O . LEU A 1 190 ? 14.942 1.903 -28.947 1.00 91.44 190 LEU A O 1
ATOM 1495 N N . GLN A 1 191 ? 12.797 1.340 -28.615 1.00 93.50 191 GLN A N 1
ATOM 1496 C CA . GLN A 1 191 ? 12.662 0.612 -29.867 1.00 93.50 191 GLN A CA 1
ATOM 1497 C C . GLN A 1 191 ? 12.946 1.519 -31.066 1.00 93.50 191 GLN A C 1
ATOM 1499 O O . GLN A 1 191 ? 13.646 1.101 -31.992 1.00 93.50 191 GLN A O 1
ATOM 1504 N N . LYS A 1 192 ? 12.429 2.753 -31.060 1.00 93.44 192 LYS A N 1
ATOM 1505 C CA . LYS A 1 192 ? 12.653 3.726 -32.132 1.00 93.44 192 LYS A CA 1
ATOM 1506 C C . LYS A 1 192 ? 14.128 4.100 -32.257 1.00 93.44 192 LYS A C 1
ATOM 1508 O O . LYS A 1 192 ? 14.645 4.083 -33.375 1.00 93.44 192 LYS A O 1
ATOM 1513 N N . GLU A 1 193 ? 14.797 4.405 -31.146 1.00 92.25 193 GLU A N 1
ATOM 1514 C CA . GLU A 1 193 ? 16.216 4.774 -31.153 1.00 92.25 193 GLU A CA 1
ATOM 1515 C C . GLU A 1 193 ? 17.085 3.600 -31.623 1.00 92.25 193 GLU A C 1
ATOM 1517 O O . GLU A 1 193 ? 17.849 3.736 -32.580 1.00 92.25 193 GLU A O 1
ATOM 1522 N N . TYR A 1 194 ? 16.916 2.413 -31.032 1.00 92.69 194 TYR A N 1
ATOM 1523 C CA . TYR A 1 194 ? 17.760 1.252 -31.333 1.00 92.69 194 TYR A CA 1
ATOM 1524 C C . TYR A 1 194 ? 17.538 0.742 -32.758 1.00 92.69 194 TYR A C 1
ATOM 1526 O O . TYR A 1 194 ? 18.498 0.453 -33.473 1.00 92.69 194 TYR A O 1
ATOM 1534 N N . SER A 1 195 ? 16.286 0.719 -33.227 1.00 92.50 195 SER A N 1
ATOM 1535 C CA . SER A 1 195 ? 15.979 0.381 -34.624 1.00 92.50 195 SER A CA 1
ATOM 1536 C C . SER A 1 195 ? 16.550 1.416 -35.597 1.00 92.50 195 SER A C 1
ATOM 1538 O O . SER A 1 195 ? 16.969 1.059 -36.698 1.00 92.50 195 SER A O 1
ATOM 1540 N N . GLY A 1 196 ? 16.582 2.695 -35.206 1.00 93.19 196 GLY A N 1
ATOM 1541 C CA . GLY A 1 196 ? 17.218 3.761 -35.978 1.00 93.19 196 GLY A CA 1
ATOM 1542 C C . GLY A 1 196 ? 18.726 3.552 -36.118 1.00 93.19 196 GLY A C 1
ATOM 1543 O O . GLY A 1 196 ? 19.254 3.630 -37.228 1.00 93.19 196 GLY A O 1
ATOM 1544 N N . LYS A 1 197 ? 19.412 3.215 -35.020 1.00 91.69 197 LYS A N 1
ATOM 1545 C CA . LYS A 1 197 ? 20.854 2.914 -35.019 1.00 91.69 197 LYS A CA 1
ATOM 1546 C C . LYS A 1 197 ? 21.177 1.663 -35.831 1.00 91.69 197 LYS A C 1
ATOM 1548 O O . LYS A 1 197 ? 22.081 1.707 -36.664 1.00 91.69 197 LYS A O 1
ATOM 1553 N N . LEU A 1 198 ? 20.398 0.592 -35.668 1.00 92.81 198 LEU A N 1
ATOM 1554 C CA . LEU A 1 198 ? 20.545 -0.629 -36.461 1.00 92.81 198 LEU A CA 1
ATOM 1555 C C . LEU A 1 198 ? 20.357 -0.348 -37.959 1.00 92.81 198 LEU A C 1
ATOM 1557 O O . LEU A 1 198 ? 21.164 -0.792 -38.773 1.00 92.81 198 LEU A O 1
ATOM 1561 N N . ARG A 1 199 ? 19.335 0.436 -38.333 1.00 93.06 199 ARG A N 1
ATOM 1562 C CA . ARG A 1 199 ? 19.106 0.835 -39.730 1.00 93.06 199 ARG A CA 1
ATOM 1563 C C . ARG A 1 199 ? 20.289 1.616 -40.296 1.00 93.06 199 ARG A C 1
ATOM 1565 O O . ARG A 1 199 ? 20.737 1.297 -41.389 1.00 93.06 199 ARG A O 1
ATOM 1572 N N . ALA A 1 200 ? 20.838 2.565 -39.540 1.00 92.62 200 ALA A N 1
ATOM 1573 C CA . ALA A 1 200 ? 22.011 3.323 -39.969 1.00 92.62 200 ALA A CA 1
ATOM 1574 C C . ALA A 1 200 ? 23.244 2.425 -40.193 1.00 92.62 200 ALA A C 1
ATOM 1576 O O . ALA A 1 200 ? 24.040 2.684 -41.094 1.00 92.62 200 ALA A O 1
ATOM 1577 N N . VAL A 1 201 ? 23.414 1.355 -39.405 1.00 92.19 201 VAL A N 1
ATOM 1578 C CA . VAL A 1 201 ? 24.476 0.359 -39.633 1.00 92.19 201 VAL A CA 1
ATOM 1579 C C . VAL A 1 201 ? 24.203 -0.459 -40.898 1.00 92.19 201 VAL A C 1
ATOM 1581 O O . VAL A 1 201 ? 25.106 -0.623 -41.716 1.00 92.19 201 VAL A O 1
ATOM 1584 N N . LEU A 1 202 ? 22.966 -0.915 -41.108 1.00 90.56 202 LEU A N 1
ATOM 1585 C CA . LEU A 1 202 ? 22.581 -1.664 -42.311 1.00 90.56 202 LEU A CA 1
ATOM 1586 C C . LEU A 1 202 ? 22.745 -0.836 -43.595 1.00 90.56 202 LEU A C 1
ATOM 1588 O O . LEU A 1 202 ? 23.211 -1.357 -44.607 1.00 90.56 202 LEU A O 1
ATOM 1592 N N . GLU A 1 203 ? 22.429 0.459 -43.545 1.00 92.25 203 GLU A N 1
ATOM 1593 C CA . GLU A 1 203 ? 22.660 1.400 -44.645 1.00 92.25 203 GLU A CA 1
ATOM 1594 C C . GLU A 1 203 ? 24.155 1.548 -44.956 1.00 92.25 203 GLU A C 1
ATOM 1596 O O . GLU A 1 203 ? 24.545 1.482 -46.122 1.00 92.25 203 GLU A O 1
ATOM 1601 N N . LYS A 1 204 ? 25.013 1.661 -43.929 1.00 90.81 204 LYS A N 1
ATOM 1602 C CA . LYS A 1 204 ? 26.480 1.682 -44.098 1.00 90.81 204 LYS A CA 1
ATOM 1603 C C . LYS A 1 204 ? 27.022 0.384 -44.692 1.00 90.81 204 LYS A C 1
ATOM 1605 O O . LYS A 1 204 ? 27.957 0.428 -45.481 1.00 90.81 204 LYS A O 1
ATOM 1610 N N . MET A 1 205 ? 26.424 -0.755 -44.349 1.00 90.00 205 MET A N 1
ATOM 1611 C CA . MET A 1 205 ? 26.743 -2.050 -44.959 1.00 90.00 205 MET A CA 1
ATOM 1612 C C . MET A 1 205 ? 26.221 -2.179 -46.397 1.00 90.00 205 MET A C 1
ATOM 1614 O O . MET A 1 205 ? 26.531 -3.158 -47.069 1.00 90.00 205 MET A O 1
ATOM 1618 N N . LYS A 1 206 ? 25.406 -1.233 -46.882 1.00 89.62 206 LYS A N 1
ATOM 1619 C CA . LYS A 1 206 ? 24.644 -1.343 -48.134 1.00 89.62 206 LYS A CA 1
ATOM 1620 C C . LYS A 1 206 ? 23.723 -2.571 -48.175 1.00 89.62 206 LYS A C 1
ATOM 1622 O O . LYS A 1 206 ? 23.450 -3.103 -49.250 1.00 89.62 206 LYS A O 1
ATOM 1627 N N . TRP A 1 207 ? 23.217 -3.041 -47.037 1.00 84.81 207 TRP A N 1
ATOM 1628 C CA . TRP A 1 207 ? 22.226 -4.120 -46.990 1.00 84.81 207 TRP A CA 1
ATOM 1629 C C . TRP A 1 207 ? 20.820 -3.576 -47.321 1.00 84.81 207 TRP A C 1
ATOM 1631 O O . TRP A 1 207 ? 20.479 -2.496 -46.838 1.00 84.81 207 TRP A O 1
ATOM 1641 N N . PRO A 1 208 ? 19.966 -4.278 -48.100 1.00 85.00 208 PRO A N 1
ATOM 1642 C CA . PRO A 1 208 ? 20.123 -5.621 -48.678 1.00 85.00 208 PRO A CA 1
ATOM 1643 C C . PRO A 1 208 ? 20.619 -5.621 -50.143 1.00 85.00 208 PRO A C 1
ATOM 1645 O O . PRO A 1 208 ? 20.165 -6.424 -50.958 1.00 85.00 208 PRO A O 1
ATOM 1648 N N . SER A 1 209 ? 21.498 -4.692 -50.533 1.00 86.38 209 SER A N 1
ATOM 1649 C CA . SER A 1 209 ? 21.994 -4.603 -51.914 1.00 86.38 209 SER A CA 1
ATOM 1650 C C . SER A 1 209 ? 23.035 -5.684 -52.244 1.00 86.38 209 SER A C 1
ATOM 1652 O O . SER A 1 209 ? 23.624 -6.311 -51.366 1.00 86.38 209 SER A O 1
ATOM 1654 N N . LYS A 1 210 ? 23.305 -5.865 -53.543 1.00 78.38 210 LYS A N 1
ATOM 1655 C CA . LYS A 1 210 ? 24.347 -6.779 -54.042 1.00 78.38 210 LYS A CA 1
ATOM 1656 C C . LYS A 1 210 ? 25.776 -6.284 -53.769 1.00 78.38 210 LYS A C 1
ATOM 1658 O O . LYS A 1 210 ? 26.714 -7.054 -53.930 1.00 78.38 210 LYS A O 1
ATOM 1663 N N . GLU A 1 211 ? 25.941 -5.029 -53.351 1.00 81.75 211 GLU A N 1
ATOM 1664 C CA . GLU A 1 211 ? 27.228 -4.408 -53.015 1.00 81.75 211 GLU A CA 1
ATOM 1665 C C . GLU A 1 211 ? 27.491 -4.439 -51.502 1.00 81.75 211 GLU A C 1
ATOM 1667 O O . GLU A 1 211 ? 27.908 -3.441 -50.917 1.00 81.75 211 GLU A O 1
ATOM 1672 N N . LEU A 1 212 ? 27.194 -5.564 -50.850 1.00 84.50 212 LEU A N 1
ATOM 1673 C CA . LEU A 1 212 ? 27.313 -5.706 -49.402 1.00 84.50 212 LEU A CA 1
ATOM 1674 C C . LEU A 1 212 ? 28.749 -5.429 -48.931 1.00 84.50 212 LEU A C 1
ATOM 1676 O O . LEU A 1 212 ? 29.697 -6.091 -49.356 1.00 84.50 212 LEU A O 1
ATOM 1680 N N . GLN A 1 213 ? 28.894 -4.474 -48.016 1.00 82.31 213 GLN A N 1
ATOM 1681 C CA . GLN A 1 213 ? 30.157 -4.155 -47.362 1.00 82.31 213 GLN A CA 1
ATOM 1682 C C . GLN A 1 213 ? 30.171 -4.785 -45.972 1.00 82.31 213 GLN A C 1
ATOM 1684 O O . GLN A 1 213 ? 29.452 -4.351 -45.072 1.00 82.31 213 GLN A O 1
ATOM 1689 N N . VAL A 1 214 ? 30.992 -5.824 -45.814 1.00 81.25 214 VAL A N 1
ATOM 1690 C CA . VAL A 1 214 ? 31.172 -6.540 -44.548 1.00 81.25 214 VAL A CA 1
ATOM 1691 C C . VAL A 1 214 ? 32.561 -6.224 -44.010 1.00 81.25 214 VAL A C 1
ATOM 1693 O O . VAL A 1 214 ? 33.560 -6.743 -44.498 1.00 81.25 214 VAL A O 1
ATOM 1696 N N . ASP A 1 215 ? 32.600 -5.340 -43.021 1.00 88.62 215 ASP A N 1
ATOM 1697 C CA . ASP A 1 215 ? 33.766 -5.065 -42.182 1.00 88.62 215 ASP A CA 1
ATOM 1698 C C . ASP A 1 215 ? 33.470 -5.630 -40.787 1.00 88.62 215 ASP A C 1
ATOM 1700 O O . ASP A 1 215 ? 32.352 -5.464 -40.285 1.00 88.62 215 ASP A O 1
ATOM 1704 N N . ASP A 1 216 ? 34.451 -6.264 -40.149 1.00 88.12 216 ASP A N 1
ATOM 1705 C CA . ASP A 1 216 ? 34.355 -6.761 -38.773 1.00 88.12 216 ASP A CA 1
ATOM 1706 C C . ASP A 1 216 ? 33.837 -5.686 -37.801 1.00 88.12 216 ASP A C 1
ATOM 1708 O O . ASP A 1 216 ? 33.054 -5.987 -36.897 1.00 88.12 216 ASP A O 1
ATOM 1712 N N . ALA A 1 217 ? 34.208 -4.416 -37.996 1.00 89.12 217 ALA A N 1
ATOM 1713 C CA . ALA A 1 217 ? 33.732 -3.307 -37.172 1.00 89.12 217 ALA A CA 1
ATOM 1714 C C . ALA A 1 217 ? 32.238 -3.001 -37.376 1.00 89.12 217 ALA A C 1
ATOM 1716 O O . ALA A 1 217 ? 31.548 -2.624 -36.423 1.00 89.12 217 ALA A O 1
ATOM 1717 N N . LEU A 1 218 ? 31.726 -3.154 -38.602 1.00 89.38 218 LEU A N 1
ATOM 1718 C CA . LEU A 1 218 ? 30.304 -2.985 -38.905 1.00 89.38 218 LEU A CA 1
ATOM 1719 C C . LEU A 1 218 ? 29.501 -4.182 -38.390 1.00 89.38 218 LEU A C 1
ATOM 1721 O O . LEU A 1 218 ? 28.439 -3.985 -37.804 1.00 89.38 218 LEU A O 1
ATOM 1725 N N . VAL A 1 219 ? 30.013 -5.406 -38.558 1.00 90.31 219 VAL A N 1
ATOM 1726 C CA . VAL A 1 219 ? 29.370 -6.637 -38.067 1.00 90.31 219 VAL A CA 1
ATOM 1727 C C . VAL A 1 219 ? 29.210 -6.604 -36.550 1.00 90.31 219 VAL A C 1
ATOM 1729 O O . VAL A 1 219 ? 28.134 -6.931 -36.053 1.00 90.31 219 VAL A O 1
ATOM 1732 N N . ARG A 1 220 ? 30.232 -6.145 -35.816 1.00 91.88 220 ARG A N 1
ATOM 1733 C CA . ARG A 1 220 ? 30.145 -5.951 -34.360 1.00 91.88 220 ARG A CA 1
ATOM 1734 C C . ARG A 1 220 ? 29.069 -4.938 -33.980 1.00 91.88 220 ARG A C 1
ATOM 1736 O O . ARG A 1 220 ? 28.192 -5.270 -33.200 1.00 91.88 220 ARG A O 1
ATOM 1743 N N . GLN A 1 221 ? 29.057 -3.760 -34.606 1.00 90.38 221 GLN A N 1
ATOM 1744 C CA . GLN A 1 221 ? 28.018 -2.754 -34.344 1.00 90.38 221 GLN A CA 1
ATOM 1745 C C . GLN A 1 221 ? 26.610 -3.279 -34.645 1.00 90.38 221 GLN A C 1
ATOM 1747 O O . GLN A 1 221 ? 25.677 -3.006 -33.896 1.00 90.38 221 GLN A O 1
ATOM 1752 N N . TRP A 1 222 ? 26.438 -4.022 -35.740 1.00 92.94 222 TRP A N 1
ATOM 1753 C CA . TRP A 1 222 ? 25.164 -4.664 -36.054 1.00 92.94 222 TRP A CA 1
ATOM 1754 C C . TRP A 1 222 ? 24.752 -5.645 -34.953 1.00 92.94 222 TRP A C 1
ATOM 1756 O O . TRP A 1 222 ? 23.613 -5.576 -34.495 1.00 92.94 222 TRP A O 1
ATOM 1766 N N . ALA A 1 223 ? 25.676 -6.503 -34.508 1.00 92.50 223 ALA A N 1
ATOM 1767 C CA . ALA A 1 223 ? 25.428 -7.474 -33.449 1.00 92.50 223 ALA A CA 1
ATOM 1768 C C . ALA A 1 223 ? 25.052 -6.782 -32.131 1.00 92.50 223 ALA A C 1
ATOM 1770 O O . ALA A 1 223 ? 24.048 -7.156 -31.535 1.00 92.50 223 ALA A O 1
ATOM 1771 N N . ASP A 1 224 ? 25.767 -5.722 -31.745 1.00 91.75 224 ASP A N 1
ATOM 1772 C CA . ASP A 1 224 ? 25.513 -4.962 -30.516 1.00 91.75 224 ASP A CA 1
ATOM 1773 C C . ASP A 1 224 ? 24.100 -4.346 -30.510 1.00 91.75 224 ASP A C 1
ATOM 1775 O O . ASP A 1 224 ? 23.338 -4.496 -29.553 1.00 91.75 224 ASP A O 1
ATOM 1779 N N . TRP A 1 225 ? 23.702 -3.672 -31.597 1.00 92.12 225 TRP A N 1
ATOM 1780 C CA . TRP A 1 225 ? 22.364 -3.069 -31.694 1.00 92.12 225 TRP A CA 1
ATOM 1781 C C . TRP A 1 225 ? 21.254 -4.114 -31.809 1.00 92.12 225 TRP A C 1
ATOM 1783 O O . TRP A 1 225 ? 20.150 -3.901 -31.301 1.00 92.12 225 TRP A O 1
ATOM 1793 N N . PHE A 1 226 ? 21.532 -5.236 -32.471 1.00 91.31 226 PHE A N 1
ATOM 1794 C CA . PHE A 1 226 ? 20.599 -6.349 -32.561 1.00 91.31 226 PHE A CA 1
ATOM 1795 C C . PHE A 1 226 ? 20.394 -7.018 -31.195 1.00 91.31 226 PHE A C 1
ATOM 1797 O O . PHE A 1 226 ? 19.253 -7.254 -30.805 1.00 91.31 226 PHE A O 1
ATOM 1804 N N . GLU A 1 227 ? 21.463 -7.242 -30.429 1.00 92.88 227 GLU A N 1
ATOM 1805 C CA . GLU A 1 227 ? 21.403 -7.783 -29.068 1.00 92.88 227 GLU A CA 1
ATOM 1806 C C . GLU A 1 227 ? 20.611 -6.864 -28.129 1.00 92.88 227 GLU A C 1
ATOM 1808 O O . GLU A 1 227 ? 19.741 -7.328 -27.392 1.00 92.88 227 GLU A O 1
ATOM 1813 N N . LEU A 1 228 ? 20.827 -5.547 -28.202 1.00 91.69 228 LEU A N 1
ATOM 1814 C CA . LEU A 1 228 ? 20.050 -4.572 -27.429 1.00 91.69 228 LEU A CA 1
ATOM 1815 C C . LEU A 1 228 ? 18.550 -4.618 -27.759 1.00 91.69 228 LEU A C 1
ATOM 1817 O O . LEU A 1 228 ? 17.714 -4.524 -26.859 1.00 91.69 228 LEU A O 1
ATOM 1821 N N . LEU A 1 229 ? 18.195 -4.789 -29.036 1.00 91.94 229 LEU A N 1
ATOM 1822 C CA . LEU A 1 229 ? 16.803 -4.965 -29.454 1.00 91.94 229 LEU A CA 1
ATOM 1823 C C . LEU A 1 229 ? 16.217 -6.296 -28.980 1.00 91.94 229 LEU A C 1
ATOM 1825 O O . LEU A 1 229 ? 15.051 -6.320 -28.594 1.00 91.94 229 LEU A O 1
ATOM 1829 N N . LEU A 1 230 ? 16.998 -7.380 -28.974 1.00 91.69 230 LEU A N 1
ATOM 1830 C CA . LEU A 1 230 ? 16.562 -8.668 -28.430 1.00 91.69 230 LEU A CA 1
ATOM 1831 C C . LEU A 1 230 ? 16.264 -8.562 -26.934 1.00 91.69 230 LEU A C 1
ATOM 1833 O O . LEU A 1 230 ? 15.177 -8.938 -26.504 1.00 91.69 230 LEU A O 1
ATOM 1837 N N . ARG A 1 231 ? 17.171 -7.960 -26.161 1.00 89.44 231 ARG A N 1
ATOM 1838 C CA . ARG A 1 231 ? 16.985 -7.754 -24.718 1.00 89.44 231 ARG A CA 1
ATOM 1839 C C . ARG A 1 231 ? 15.784 -6.854 -24.399 1.00 89.44 231 ARG A C 1
ATOM 1841 O O . ARG A 1 231 ? 15.123 -7.048 -23.387 1.00 89.44 231 ARG A O 1
ATOM 1848 N N . LEU A 1 232 ? 15.442 -5.905 -25.276 1.00 88.88 232 LEU A N 1
ATOM 1849 C CA . LEU A 1 232 ? 14.218 -5.099 -25.149 1.00 88.88 232 LEU A CA 1
ATOM 1850 C C . LEU A 1 232 ? 12.925 -5.921 -25.359 1.00 88.88 232 LEU A C 1
ATOM 1852 O O . LEU A 1 232 ? 11.860 -5.532 -24.873 1.00 88.88 232 LEU A O 1
ATOM 1856 N N . GLN A 1 233 ? 12.993 -7.031 -26.102 1.00 82.94 233 GLN A N 1
ATOM 1857 C CA . GLN A 1 233 ? 11.860 -7.936 -26.335 1.00 82.94 233 GLN A CA 1
ATOM 1858 C C . GLN A 1 233 ? 11.678 -8.979 -25.228 1.00 82.94 233 GLN A C 1
ATOM 1860 O O . GLN A 1 233 ? 10.602 -9.576 -25.158 1.00 82.94 233 GLN A O 1
ATOM 1865 N N . GLU A 1 234 ? 12.683 -9.203 -24.377 1.00 74.00 234 GLU A N 1
ATOM 1866 C CA . GLU A 1 234 ? 12.588 -10.190 -23.299 1.00 74.00 234 GLU A CA 1
ATOM 1867 C C . GLU A 1 234 ? 11.422 -9.863 -22.329 1.00 74.00 234 GLU A C 1
ATOM 1869 O O . GLU A 1 234 ? 11.081 -8.685 -22.154 1.00 74.00 234 GLU A O 1
ATOM 1874 N N . PRO A 1 235 ? 10.729 -10.876 -21.762 1.00 56.66 235 PRO A N 1
ATOM 1875 C CA . PRO A 1 235 ? 9.543 -10.703 -20.910 1.00 56.66 235 PRO A CA 1
ATOM 1876 C C . PRO A 1 235 ? 9.753 -9.950 -19.592 1.00 56.66 235 PRO A C 1
ATOM 1878 O O . PRO A 1 235 ? 10.903 -9.732 -19.170 1.00 56.66 235 PRO A O 1
#

Radius of gyration: 59.77 Å; chains: 1; bounding box: 97×47×167 Å

Organism: Coccidioides posadasii (strain RMSCC 757 / Silveira) (NCBI:txid443226)

Secondary structure (DSSP, 8-state):
------------PPPHHHHHHHH--STTGGGSHHHHHHHHHHHHHHHHHHHHHHHHHHHHHHHHHHHHHHHHHHHHHHHHHHHHHHHHHHHHHHT-HHHHHHHHHHHHHHHHHHHHHHHHHHHHHHHHHHHHHHHHHHHTTT-HHHHHHHHHHHHHHHHHHHHHHHHTTTS-HHHHHHHHHHHHHHHHHHHHHHHHHHHHHHHHTTTTSSS----HHHHHHHHHHHHHHHHHH--